Protein AF-0000000075006168 (afdb_homodimer)

Radius of gyration: 22.54 Å; Cα contacts (8 Å, |Δi|>4): 698; chains: 2; bounding box: 44×69×50 Å

Solvent-accessible surface area (backbone atoms only — not comparable to full-atom values): 20662 Å² total; per-residue (Å²): 136,78,79,79,68,77,68,73,61,73,58,84,60,81,45,56,38,31,47,52,47,42,51,48,45,67,76,34,36,84,84,53,61,37,61,75,29,34,33,33,28,52,58,34,64,69,21,64,48,49,40,34,42,17,54,55,25,10,41,28,38,32,18,24,45,72,92,46,41,66,61,23,45,50,45,36,49,72,75,33,66,96,63,34,82,33,82,66,42,74,46,74,47,51,66,60,50,65,45,63,77,79,52,33,62,92,74,56,69,35,46,31,40,40,34,36,62,76,80,63,100,61,93,53,58,67,28,42,50,49,36,53,57,59,59,44,46,69,80,14,38,32,43,37,21,33,59,69,65,65,75,71,60,44,55,57,51,52,57,46,51,73,52,25,49,75,41,80,74,46,76,35,76,75,73,39,35,36,33,32,38,30,30,43,55,66,73,79,78,104,136,80,78,79,69,78,68,73,61,74,56,84,59,80,47,55,38,32,46,53,48,41,51,49,45,67,77,35,36,83,84,54,59,36,62,77,29,34,32,34,29,53,60,34,62,69,20,63,47,49,42,33,43,16,56,55,25,9,39,29,38,33,18,24,46,72,92,46,43,66,62,22,46,51,44,36,48,73,72,34,66,94,64,34,82,34,82,67,41,74,44,73,46,51,65,60,51,64,47,63,79,78,51,33,60,92,74,56,70,36,45,31,40,40,36,35,61,75,80,61,101,62,92,55,58,67,28,42,50,48,35,54,57,58,60,44,47,69,78,15,38,33,44,37,21,34,58,68,66,64,75,71,60,44,54,57,51,52,56,46,50,73,52,24,50,74,41,80,75,46,74,36,76,74,73,38,35,35,33,32,38,31,30,43,55,66,74,79,77,106

Structure (mmCIF, N/CA/C/O backbone):
data_AF-0000000075006168-model_v1
#
loop_
_entity.id
_entity.type
_entity.pdbx_description
1 polymer 'Protein-lysine methyltransferase METTL21E isoform X2'
#
loop_
_atom_site.group_PDB
_atom_site.id
_atom_site.type_symbol
_atom_site.label_atom_id
_atom_site.label_alt_id
_atom_site.label_comp_id
_atom_site.label_asym_id
_atom_site.label_entity_id
_atom_site.label_seq_id
_atom_site.pdbx_PDB_ins_code
_atom_site.Cartn_x
_atom_site.Cartn_y
_atom_site.Cartn_z
_atom_site.occupancy
_atom_site.B_iso_or_equiv
_atom_site.auth_seq_id
_atom_site.auth_comp_id
_atom_site.auth_asym_id
_atom_site.auth_atom_id
_atom_site.pdbx_PDB_model_num
ATOM 1 N N . MET A 1 1 ? -24.641 18.969 -25.766 1 21.2 1 MET A N 1
ATOM 2 C CA . MET A 1 1 ? -23.531 18.016 -25.891 1 21.2 1 MET A CA 1
ATOM 3 C C . MET A 1 1 ? -22.844 17.797 -24.562 1 21.2 1 MET A C 1
ATOM 5 O O . MET A 1 1 ? -22.172 18.688 -24.031 1 21.2 1 MET A O 1
ATOM 9 N N . ASP A 1 2 ? -23.359 17.094 -23.484 1 24.61 2 ASP A N 1
ATOM 10 C CA . ASP A 1 2 ? -23.234 17.047 -22.031 1 24.61 2 ASP A CA 1
ATOM 11 C C . ASP A 1 2 ? -21.875 16.453 -21.625 1 24.61 2 ASP A C 1
ATOM 13 O O . ASP A 1 2 ? -21.531 15.359 -22.047 1 24.61 2 ASP A O 1
ATOM 17 N N . PRO A 1 3 ? -20.734 17.219 -21.422 1 28.58 3 PRO A N 1
ATOM 18 C CA . PRO A 1 3 ? -19.391 16.703 -21.141 1 28.58 3 PRO A CA 1
ATOM 19 C C . PRO A 1 3 ? -19.391 15.625 -20.062 1 28.58 3 PRO A C 1
ATOM 21 O O . PRO A 1 3 ? -20.125 15.727 -19.078 1 28.58 3 PRO A O 1
ATOM 24 N N . GLU A 1 4 ? -19.422 14.328 -20.328 1 28.5 4 GLU A N 1
ATOM 25 C CA . GLU A 1 4 ? -19.281 13.141 -19.484 1 28.5 4 GLU A CA 1
ATOM 26 C C . GLU A 1 4 ? -18.234 13.344 -18.406 1 28.5 4 GLU A C 1
ATOM 28 O O . GLU A 1 4 ? -17.031 13.445 -18.703 1 28.5 4 GLU A O 1
ATOM 33 N N . GLY A 1 5 ? -18.375 14.266 -17.531 1 29.34 5 GLY A N 1
ATOM 34 C CA . GLY A 1 5 ? -17.547 14.539 -16.359 1 29.34 5 GLY A CA 1
ATOM 35 C C . GLY A 1 5 ? -16.984 13.281 -15.719 1 29.34 5 GLY A C 1
ATOM 36 O O . GLY A 1 5 ? -17.719 12.352 -15.406 1 29.34 5 GLY A O 1
ATOM 37 N N . GLN A 1 6 ? -15.844 12.82 -16.188 1 30.56 6 GLN A N 1
ATOM 38 C CA . GLN A 1 6 ? -15.086 11.734 -15.57 1 30.56 6 GLN A CA 1
ATOM 39 C C . GLN A 1 6 ? -15.25 11.742 -14.047 1 30.56 6 GLN A C 1
ATOM 41 O O . GLN A 1 6 ? -14.758 12.641 -13.367 1 30.56 6 GLN A O 1
ATOM 46 N N . GLU A 1 7 ? -16.422 11.547 -13.5 1 31.98 7 GLU A N 1
ATOM 47 C CA . GLU A 1 7 ? -16.531 11.273 -12.07 1 31.98 7 GLU A CA 1
ATOM 48 C C . GLU A 1 7 ? -15.352 10.461 -11.57 1 31.98 7 GLU A C 1
ATOM 50 O O . GLU A 1 7 ? -15.117 9.344 -12.039 1 31.98 7 GLU A O 1
ATOM 55 N N . GLU A 1 8 ? -14.188 11.023 -11.438 1 37.09 8 GLU A N 1
ATOM 56 C CA . GLU A 1 8 ? -13.18 10.312 -10.656 1 37.09 8 GLU A CA 1
ATOM 57 C C . GLU A 1 8 ? -13.82 9.516 -9.531 1 37.09 8 GLU A C 1
ATOM 59 O O . GLU A 1 8 ? -14.281 10.086 -8.539 1 37.09 8 GLU A O 1
ATOM 64 N N . THR A 1 9 ? -14.695 8.672 -9.828 1 33.88 9 THR A N 1
ATOM 65 C CA . THR A 1 9 ? -15.125 7.734 -8.797 1 33.88 9 THR A CA 1
ATOM 66 C C . THR A 1 9 ? -13.977 7.43 -7.836 1 33.88 9 THR A C 1
ATOM 68 O O . THR A 1 9 ? -12.836 7.242 -8.258 1 33.88 9 THR A O 1
ATOM 71 N N . ARG A 1 10 ? -13.844 8.25 -6.762 1 38.31 10 ARG A N 1
ATOM 72 C CA . ARG A 1 10 ? -12.992 7.766 -5.68 1 38.31 10 ARG A CA 1
ATOM 73 C C . ARG A 1 10 ? -12.844 6.25 -5.734 1 38.31 10 ARG A C 1
ATOM 75 O O . ARG A 1 10 ? -13.82 5.52 -5.605 1 38.31 10 ARG A O 1
ATOM 82 N N . ASP A 1 11 ? -12.242 5.734 -6.695 1 42.81 11 ASP A N 1
ATOM 83 C CA . ASP A 1 11 ? -11.914 4.312 -6.719 1 42.81 11 ASP A CA 1
ATOM 84 C C . ASP A 1 11 ? -11.82 3.748 -5.301 1 42.81 11 ASP A C 1
ATOM 86 O O . ASP A 1 11 ? -11.266 4.391 -4.406 1 42.81 11 ASP A O 1
ATOM 90 N N . GLU A 1 12 ? -12.812 3.018 -4.938 1 42.94 12 GLU A N 1
ATOM 91 C CA . GLU A 1 12 ? -13.281 2.436 -3.684 1 42.94 12 GLU A CA 1
ATOM 92 C C . GLU A 1 12 ? -12.125 2.18 -2.723 1 42.94 12 GLU A C 1
ATOM 94 O O . GLU A 1 12 ? -12.305 2.211 -1.504 1 42.94 12 GLU A O 1
ATOM 99 N N . CYS A 1 13 ? -10.922 1.796 -3.324 1 47.94 13 CYS A N 1
ATOM 100 C CA . CYS A 1 13 ? -10.016 1.47 -2.232 1 47.94 13 CYS A CA 1
ATOM 101 C C . CYS A 1 13 ? -9.086 2.639 -1.927 1 47.94 13 CYS A C 1
ATOM 103 O O . CYS A 1 13 ? -7.996 2.736 -2.498 1 47.94 13 CYS A O 1
ATOM 105 N N . ASP A 1 14 ? -9.734 4.027 -1.623 1 52.38 14 ASP A N 1
ATOM 106 C CA . ASP A 1 14 ? -9.188 5.324 -1.238 1 52.38 14 ASP A CA 1
ATOM 107 C C . ASP A 1 14 ? -7.992 5.164 -0.303 1 52.38 14 ASP A C 1
ATOM 109 O O . ASP A 1 14 ? -7.469 6.152 0.217 1 52.38 14 ASP A O 1
ATOM 113 N N . ASP A 1 15 ? -7.363 3.922 -0.405 1 78.62 15 ASP A N 1
ATOM 114 C CA . ASP A 1 15 ? -6.418 3.715 0.689 1 78.62 15 ASP A CA 1
ATOM 115 C C . ASP A 1 15 ? -5.027 3.381 0.158 1 78.62 15 ASP A C 1
ATOM 117 O O . ASP A 1 15 ? -4.125 3.047 0.93 1 78.62 15 ASP A O 1
ATOM 121 N N . LYS A 1 16 ? -4.855 3.752 -1.265 1 89.19 16 LYS A N 1
ATOM 122 C CA . LYS A 1 16 ? -3.541 3.338 -1.744 1 89.19 16 LYS A CA 1
ATOM 123 C C . LYS A 1 16 ? -2.451 4.281 -1.241 1 89.19 16 LYS A C 1
ATOM 125 O O . LYS A 1 16 ? -1.382 3.836 -0.821 1 89.19 16 LYS A O 1
ATOM 130 N N . GLN A 1 17 ? -2.852 5.621 -1.32 1 92.88 17 GLN A N 1
ATOM 131 C CA . GLN A 1 17 ? -1.878 6.602 -0.857 1 92.88 17 GLN A CA 1
ATOM 132 C C . GLN A 1 17 ? -1.559 6.406 0.622 1 92.88 17 GLN A C 1
ATOM 134 O O . GLN A 1 17 ? -0.396 6.48 1.026 1 92.88 17 GLN A O 1
ATOM 139 N N . ALA A 1 18 ? -2.623 6.117 1.361 1 94.62 18 ALA A N 1
ATOM 140 C CA . ALA A 1 18 ? -2.414 5.863 2.785 1 94.62 18 ALA A CA 1
ATOM 141 C C . ALA A 1 18 ? -1.546 4.629 3 1 94.62 18 ALA A C 1
ATOM 143 O O . ALA A 1 18 ? -0.629 4.641 3.824 1 94.62 18 ALA A O 1
ATOM 144 N N . LEU A 1 19 ? -1.804 3.623 2.262 1 93.25 19 LEU A N 1
ATOM 145 C CA . LEU A 1 19 ? -1.063 2.377 2.432 1 93.25 19 LEU A CA 1
ATOM 146 C C . LEU A 1 19 ? 0.397 2.555 2.031 1 93.25 19 LEU A C 1
ATOM 148 O O . LEU A 1 19 ? 1.296 2.041 2.699 1 93.25 19 LEU A O 1
ATOM 152 N N . VAL A 1 20 ? 0.636 3.227 0.943 1 93.88 20 VAL A N 1
ATOM 153 C CA . VAL A 1 20 ? 2.004 3.486 0.504 1 93.88 20 VAL A CA 1
ATOM 154 C C . VAL A 1 20 ? 2.742 4.297 1.566 1 93.88 20 VAL A C 1
ATOM 156 O O . VAL A 1 20 ? 3.902 4.02 1.876 1 93.88 20 VAL A O 1
ATOM 159 N N . LEU A 1 21 ? 2.051 5.281 2.133 1 96.62 21 LEU A N 1
ATOM 160 C CA . LEU A 1 21 ? 2.67 6.078 3.186 1 96.62 21 LEU A CA 1
ATOM 161 C C . LEU A 1 21 ? 2.896 5.242 4.441 1 96.62 21 LEU A C 1
ATOM 163 O O . LEU A 1 21 ? 3.918 5.391 5.113 1 96.62 21 LEU A O 1
ATOM 167 N N . CYS A 1 22 ? 1.993 4.344 4.785 1 95.88 22 CYS A N 1
ATOM 168 C CA . CYS A 1 22 ? 2.182 3.424 5.898 1 95.88 22 CYS A CA 1
ATOM 169 C C . CYS A 1 22 ? 3.42 2.561 5.688 1 95.88 22 CYS A C 1
ATOM 171 O O . CYS A 1 22 ? 4.238 2.41 6.598 1 95.88 22 CYS A O 1
ATOM 173 N N . HIS A 1 23 ? 3.488 2.029 4.504 1 93.56 23 HIS A N 1
ATOM 174 C CA . HIS A 1 23 ? 4.648 1.209 4.164 1 93.56 23 HIS A CA 1
ATOM 175 C C . HIS A 1 23 ? 5.941 2.002 4.305 1 93.56 23 HIS A C 1
ATOM 177 O O . HIS A 1 23 ? 6.926 1.501 4.852 1 93.56 23 HIS A O 1
ATOM 183 N N . PHE A 1 24 ? 5.98 3.207 3.879 1 95.31 24 PHE A N 1
ATOM 184 C CA . PHE A 1 24 ? 7.141 4.086 3.961 1 95.31 24 PHE A CA 1
ATOM 185 C C . PHE A 1 24 ? 7.543 4.32 5.414 1 95.31 24 PHE A C 1
ATOM 187 O O . PHE A 1 24 ? 8.719 4.211 5.762 1 95.31 24 PHE A O 1
ATOM 194 N N . LEU A 1 25 ? 6.523 4.629 6.266 1 96.81 25 LEU A N 1
ATOM 195 C CA . LEU A 1 25 ? 6.797 4.879 7.676 1 96.81 25 LEU A CA 1
ATOM 196 C C . LEU A 1 25 ? 7.414 3.652 8.336 1 96.81 25 LEU A C 1
ATOM 198 O O . LEU A 1 25 ? 8.375 3.77 9.094 1 96.81 25 LEU A O 1
ATOM 202 N N . GLU A 1 26 ? 6.863 2.531 8.008 1 93.56 26 GLU A N 1
ATOM 203 C CA . GLU A 1 26 ? 7.328 1.29 8.617 1 93.56 26 GLU A CA 1
ATOM 204 C C . GLU A 1 26 ? 8.742 0.939 8.156 1 93.56 26 GLU A C 1
ATOM 206 O O . GLU A 1 26 ? 9.57 0.518 8.961 1 93.56 26 GLU A O 1
ATOM 211 N N . THR A 1 27 ? 9.016 1.16 6.895 1 92.69 27 THR A N 1
ATOM 212 C CA . THR A 1 27 ? 10.297 0.75 6.328 1 92.69 27 THR A CA 1
ATOM 213 C C . THR A 1 27 ? 11.375 1.793 6.613 1 92.69 27 THR A C 1
ATOM 215 O O . THR A 1 27 ? 12.57 1.492 6.555 1 92.69 27 THR A O 1
ATOM 218 N N . ASN A 1 28 ? 10.977 3.025 6.934 1 94.88 28 ASN A N 1
ATOM 219 C CA . ASN A 1 28 ? 11.93 4.094 7.199 1 94.88 28 ASN A CA 1
ATOM 220 C C . ASN A 1 28 ? 11.797 4.625 8.625 1 94.88 28 ASN A C 1
ATOM 222 O O . ASN A 1 28 ? 11.977 5.82 8.867 1 94.88 28 ASN A O 1
ATOM 226 N N . ALA A 1 29 ? 11.469 3.762 9.57 1 93.56 29 ALA A N 1
ATOM 227 C CA . ALA A 1 29 ? 11.172 4.148 10.945 1 93.56 29 ALA A CA 1
ATOM 228 C C . ALA A 1 29 ? 12.391 4.785 11.617 1 93.56 29 ALA A C 1
ATOM 230 O O . ALA A 1 29 ? 12.242 5.637 12.492 1 93.56 29 ALA A O 1
ATOM 231 N N . LYS A 1 30 ? 13.578 4.398 11.188 1 94.38 30 LYS A N 1
ATOM 232 C CA . LYS A 1 30 ? 14.781 4.98 11.766 1 94.38 30 LYS A CA 1
ATOM 233 C C . LYS A 1 30 ? 14.977 6.422 11.305 1 94.38 30 LYS A C 1
ATOM 235 O O . LYS A 1 30 ? 15.305 7.297 12.102 1 94.38 30 LYS A O 1
ATOM 240 N N . GLN A 1 31 ? 14.734 6.617 10.062 1 96.38 31 GLN A N 1
ATOM 241 C CA . GLN A 1 31 ? 14.914 7.941 9.477 1 96.38 31 GLN A CA 1
ATOM 242 C C . GLN A 1 31 ? 13.766 8.867 9.852 1 96.38 31 GLN A C 1
ATOM 244 O O . GLN A 1 31 ? 13.969 10.062 10.094 1 96.38 31 GLN A O 1
ATOM 249 N N . TYR A 1 32 ? 12.602 8.359 9.875 1 97.19 32 TYR A N 1
ATOM 250 C CA . TYR A 1 32 ? 11.406 9.086 10.281 1 97.19 32 TYR A CA 1
ATOM 251 C C . TYR A 1 32 ? 10.805 8.477 11.547 1 97.19 32 TYR A C 1
ATOM 253 O O . TYR A 1 32 ? 9.758 7.828 11.484 1 97.19 32 TYR A O 1
ATOM 261 N N . ASN A 1 33 ? 11.453 8.797 12.586 1 97.62 33 ASN A N 1
ATOM 262 C CA . ASN A 1 33 ? 11.109 8.211 13.875 1 97.62 33 ASN A CA 1
ATOM 263 C C . ASN A 1 33 ? 9.781 8.742 14.398 1 97.62 33 ASN A C 1
ATOM 265 O O . ASN A 1 33 ? 9.625 9.945 14.609 1 97.62 33 ASN A O 1
ATOM 269 N N . MET A 1 34 ? 8.891 7.844 14.711 1 97.69 34 MET A N 1
ATOM 270 C CA . MET A 1 34 ? 7.551 8.195 15.188 1 97.69 34 MET A CA 1
ATOM 271 C C . MET A 1 34 ? 7.465 8.078 16.703 1 97.69 34 MET A C 1
ATOM 273 O O . MET A 1 34 ? 6.523 8.578 17.312 1 97.69 34 MET A O 1
ATOM 277 N N . VAL A 1 35 ? 8.406 7.402 17.359 1 98.44 35 VAL A N 1
ATOM 278 C CA . VAL A 1 35 ? 8.312 7.094 18.781 1 98.44 35 VAL A CA 1
ATOM 279 C C . VAL A 1 35 ? 8.227 8.383 19.594 1 98.44 35 VAL A C 1
ATOM 281 O O . VAL A 1 35 ? 9.117 9.242 19.5 1 98.44 35 VAL A O 1
ATOM 284 N N . ASP A 1 36 ? 7.156 8.547 20.281 1 98.62 36 ASP A N 1
ATOM 285 C CA . ASP A 1 36 ? 6.891 9.641 21.219 1 98.62 36 ASP A CA 1
ATOM 286 C C . ASP A 1 36 ? 6.797 10.977 20.484 1 98.62 36 ASP A C 1
ATOM 288 O O . ASP A 1 36 ? 7.008 12.031 21.094 1 98.62 36 ASP A O 1
ATOM 292 N N . LYS A 1 37 ? 6.602 10.93 19.188 1 98.56 37 LYS A N 1
ATOM 293 C CA . LYS A 1 37 ? 6.418 12.156 18.422 1 98.56 37 LYS A CA 1
ATOM 294 C C . LYS A 1 37 ? 4.945 12.531 18.344 1 98.56 37 LYS A C 1
ATOM 296 O O . LYS A 1 37 ? 4.074 11.664 18.281 1 98.56 37 LYS A O 1
ATOM 301 N N . ASN A 1 38 ? 4.688 13.812 18.375 1 98.62 38 ASN A N 1
ATOM 302 C CA . ASN A 1 38 ? 3.342 14.328 18.156 1 98.62 38 ASN A CA 1
ATOM 303 C C . ASN A 1 38 ? 2.982 14.344 16.672 1 98.62 38 ASN A C 1
ATOM 305 O O . ASN A 1 38 ? 3.605 15.055 15.883 1 98.62 38 ASN A O 1
ATOM 309 N N . VAL A 1 39 ? 1.945 13.555 16.312 1 98.81 39 VAL A N 1
ATOM 310 C CA . VAL A 1 39 ? 1.595 13.359 14.906 1 98.81 39 VAL A CA 1
ATOM 311 C C . VAL A 1 39 ? 0.123 13.703 14.688 1 98.81 39 VAL A C 1
ATOM 313 O O . VAL A 1 39 ? -0.734 13.328 15.492 1 98.81 39 VAL A O 1
ATOM 316 N N . ILE A 1 40 ? -0.141 14.461 13.633 1 98.88 40 ILE A N 1
ATOM 317 C CA . ILE A 1 40 ? -1.531 14.68 13.25 1 98.88 40 ILE A CA 1
ATOM 318 C C . ILE A 1 40 ? -1.753 14.203 11.812 1 98.88 40 ILE A C 1
ATOM 320 O O . ILE A 1 40 ? -0.908 14.422 10.945 1 98.88 40 ILE A O 1
ATOM 324 N N . GLU A 1 41 ? -2.807 13.469 11.586 1 98.88 41 GLU A N 1
ATOM 325 C CA . GLU A 1 41 ? -3.252 13.141 10.234 1 98.88 41 GLU A CA 1
ATOM 326 C C . GLU A 1 41 ? -4.445 14 9.828 1 98.88 41 GLU A C 1
ATOM 328 O O . GLU A 1 41 ? -5.43 14.094 10.562 1 98.88 41 GLU A O 1
ATOM 333 N N . ILE A 1 42 ? -4.34 14.672 8.727 1 98.38 42 ILE A N 1
ATOM 334 C CA . ILE A 1 42 ? -5.488 15.43 8.234 1 98.38 42 ILE A CA 1
ATOM 335 C C . ILE A 1 42 ? -6.195 14.641 7.137 1 98.38 42 ILE A C 1
ATOM 337 O O . ILE A 1 42 ? -5.551 14.109 6.23 1 98.38 42 ILE A O 1
ATOM 341 N N . GLY A 1 43 ? -7.508 14.562 7.227 1 96.94 43 GLY A N 1
ATOM 342 C CA . GLY A 1 43 ? -8.242 13.68 6.328 1 96.94 43 GLY A CA 1
ATOM 343 C C . GLY A 1 43 ? -7.938 12.211 6.551 1 96.94 43 GLY A C 1
ATOM 344 O O . GLY A 1 43 ? -7.598 11.492 5.609 1 96.94 43 GLY A O 1
ATOM 345 N N . ALA A 1 44 ? -8.188 11.719 7.734 1 97.44 44 ALA A N 1
ATOM 346 C CA . ALA A 1 44 ? -7.723 10.398 8.156 1 97.44 44 ALA A CA 1
ATOM 347 C C . ALA A 1 44 ? -8.531 9.297 7.488 1 97.44 44 ALA A C 1
ATOM 349 O O . ALA A 1 44 ? -8.055 8.164 7.355 1 97.44 44 ALA A O 1
ATOM 350 N N . GLY A 1 45 ? -9.797 9.609 7.109 1 94.19 45 GLY A N 1
ATOM 351 C CA . GLY A 1 45 ? -10.625 8.578 6.5 1 94.19 45 GLY A CA 1
ATOM 352 C C . GLY A 1 45 ? -10.875 7.402 7.418 1 94.19 45 GLY A C 1
ATOM 353 O O . GLY A 1 45 ? -11.375 7.57 8.531 1 94.19 45 GLY A O 1
ATOM 354 N N . THR A 1 46 ? -10.414 6.203 7.008 1 91.75 46 THR A N 1
ATOM 355 C CA . THR A 1 46 ? -10.602 5.004 7.816 1 91.75 46 THR A CA 1
ATOM 356 C C . THR A 1 46 ? -9.586 4.957 8.953 1 91.75 46 THR A C 1
ATOM 358 O O . THR A 1 46 ? -9.75 4.188 9.906 1 91.75 46 THR A O 1
ATOM 361 N N . GLY A 1 47 ? -8.555 5.68 8.891 1 96.44 47 GLY A N 1
ATOM 362 C CA . GLY A 1 47 ? -7.609 5.805 9.984 1 96.44 47 GLY A CA 1
ATOM 363 C C . GLY A 1 47 ? -6.422 4.871 9.859 1 96.44 47 GLY A C 1
ATOM 364 O O . GLY A 1 47 ? -5.648 4.707 10.805 1 96.44 47 GLY A O 1
ATOM 365 N N . LEU A 1 48 ? -6.215 4.273 8.711 1 94.44 48 LEU A N 1
ATOM 366 C CA . LEU A 1 48 ? -5.133 3.312 8.539 1 94.44 48 LEU A CA 1
ATOM 367 C C . LEU A 1 48 ? -3.787 3.939 8.883 1 94.44 48 LEU A C 1
ATOM 369 O O . LEU A 1 48 ? -3.002 3.361 9.633 1 94.44 48 LEU A O 1
ATOM 373 N N . LEU A 1 49 ? -3.543 5.086 8.344 1 97.12 49 LEU A N 1
ATOM 374 C CA . LEU A 1 49 ? -2.271 5.77 8.562 1 97.12 49 LEU A CA 1
ATOM 375 C C . LEU A 1 49 ? -2.094 6.133 10.031 1 97.12 49 LEU A C 1
ATOM 377 O O . LEU A 1 49 ? -1.013 5.949 10.594 1 97.12 49 LEU A O 1
ATOM 381 N N . SER A 1 50 ? -3.186 6.609 10.648 1 98.25 50 SER A N 1
ATOM 382 C CA . SER A 1 50 ? -3.174 6.926 12.07 1 98.25 50 SER A CA 1
ATOM 383 C C . SER A 1 50 ? -2.93 5.68 12.914 1 98.25 50 SER A C 1
ATOM 385 O O . SER A 1 50 ? -2.186 5.727 13.898 1 98.25 50 SER A O 1
ATOM 387 N N . ILE A 1 51 ? -3.521 4.609 12.594 1 97.44 51 ILE A N 1
ATOM 388 C CA . ILE A 1 51 ? -3.336 3.348 13.297 1 97.44 51 ILE A CA 1
ATOM 389 C C . ILE A 1 51 ? -1.87 2.93 13.234 1 97.44 51 ILE A C 1
ATOM 391 O O . ILE A 1 51 ? -1.256 2.627 14.258 1 97.44 51 ILE A O 1
ATOM 395 N N . VAL A 1 52 ? -1.274 2.963 12.062 1 97 52 VAL A N 1
ATOM 396 C CA . VAL A 1 52 ? 0.108 2.535 11.875 1 97 52 VAL A CA 1
ATOM 397 C C . VAL A 1 52 ? 1.047 3.461 12.648 1 97 52 VAL A C 1
ATOM 399 O O . VAL A 1 52 ? 1.946 2.996 13.352 1 97 52 VAL A O 1
ATOM 402 N N . ALA A 1 53 ? 0.787 4.77 12.555 1 98.5 53 ALA A N 1
ATOM 403 C CA . ALA A 1 53 ? 1.618 5.719 13.297 1 98.5 53 ALA A CA 1
ATOM 404 C C . ALA A 1 53 ? 1.537 5.461 14.797 1 98.5 53 ALA A C 1
ATOM 406 O O . ALA A 1 53 ? 2.543 5.555 15.5 1 98.5 53 ALA A O 1
ATOM 407 N N . SER A 1 54 ? 0.337 5.133 15.258 1 98.5 54 SER A N 1
ATOM 408 C CA . SER A 1 54 ? 0.147 4.82 16.672 1 98.5 54 SER A CA 1
ATOM 409 C C . SER A 1 54 ? 0.919 3.566 17.062 1 98.5 54 SER A C 1
ATOM 411 O O . SER A 1 54 ? 1.591 3.545 18.094 1 98.5 54 SER A O 1
ATOM 413 N N . LEU A 1 55 ? 0.866 2.582 16.281 1 97.56 55 LEU A N 1
ATOM 414 C CA . LEU A 1 55 ? 1.557 1.325 16.547 1 97.56 55 LEU A CA 1
ATOM 415 C C . LEU A 1 55 ? 3.068 1.523 16.531 1 97.56 55 LEU A C 1
ATOM 417 O O . LEU A 1 55 ? 3.797 0.805 17.219 1 97.56 55 LEU A O 1
ATOM 421 N N . LEU A 1 56 ? 3.533 2.518 15.836 1 97.56 56 LEU A N 1
ATOM 422 C CA . LEU A 1 56 ? 4.961 2.816 15.758 1 97.56 56 LEU A CA 1
ATOM 423 C C . LEU A 1 56 ? 5.406 3.66 16.938 1 97.56 56 LEU A C 1
ATOM 425 O O . LEU A 1 56 ? 6.59 3.979 17.078 1 97.56 56 LEU A O 1
ATOM 429 N N . GLY A 1 57 ? 4.41 4.141 17.75 1 98.25 57 GLY A N 1
ATOM 430 C CA . GLY A 1 57 ? 4.777 4.727 19.031 1 98.25 57 GLY A CA 1
ATOM 431 C C . GLY A 1 57 ? 4.48 6.211 19.109 1 98.25 57 GLY A C 1
ATOM 432 O O . GLY A 1 57 ? 4.887 6.879 20.078 1 98.25 57 GLY A O 1
ATOM 433 N N . ALA A 1 58 ? 3.713 6.75 18.203 1 98.69 58 ALA A N 1
ATOM 434 C CA . ALA A 1 58 ? 3.463 8.188 18.141 1 98.69 58 ALA A CA 1
ATOM 435 C C . ALA A 1 58 ? 2.291 8.57 19.047 1 98.69 58 ALA A C 1
ATOM 437 O O . ALA A 1 58 ? 1.438 7.738 19.359 1 98.69 58 ALA A O 1
ATOM 438 N N . TYR A 1 59 ? 2.303 9.82 19.484 1 98.5 59 TYR A N 1
ATOM 439 C CA . TYR A 1 59 ? 1.095 10.492 19.938 1 98.5 59 TYR A CA 1
ATOM 440 C C . TYR A 1 59 ? 0.265 10.992 18.766 1 98.5 59 TYR A C 1
ATOM 442 O O . TYR A 1 59 ? 0.563 12.039 18.188 1 98.5 59 TYR A O 1
ATOM 450 N N . VAL A 1 60 ? -0.835 10.273 18.453 1 98.75 60 VAL A N 1
ATOM 451 C CA . VAL A 1 60 ? -1.521 10.531 17.203 1 98.75 60 VAL A CA 1
ATOM 452 C C . VAL A 1 60 ? -2.824 11.281 17.469 1 98.75 60 VAL A C 1
ATOM 454 O O . VAL A 1 60 ? -3.58 10.922 18.375 1 98.75 60 VAL A O 1
ATOM 457 N N . THR A 1 61 ? -3.018 12.32 16.703 1 98.75 61 THR A N 1
ATOM 458 C CA . THR A 1 61 ? -4.32 12.945 16.531 1 98.75 61 THR A CA 1
ATOM 459 C C . THR A 1 61 ? -4.848 12.703 15.117 1 98.75 61 THR A C 1
ATOM 461 O O . THR A 1 61 ? -4.352 13.297 14.156 1 98.75 61 THR A O 1
ATOM 464 N N . ALA A 1 62 ? -5.832 11.859 15.016 1 98.75 62 ALA A N 1
ATOM 465 C CA . ALA A 1 62 ? -6.477 11.602 13.727 1 98.75 62 ALA A CA 1
ATOM 466 C C . ALA A 1 62 ? -7.66 12.547 13.508 1 98.75 62 ALA A C 1
ATOM 468 O O . ALA A 1 62 ? -8.523 12.672 14.375 1 98.75 62 ALA A O 1
ATOM 469 N N . THR A 1 63 ? -7.68 13.195 12.297 1 98.69 63 THR A N 1
ATOM 470 C CA . THR A 1 63 ? -8.75 14.172 12.117 1 98.69 63 THR A CA 1
ATOM 471 C C . THR A 1 63 ? -9.508 13.906 10.82 1 98.69 63 THR A C 1
ATOM 473 O O . THR A 1 63 ? -8.938 13.391 9.859 1 98.69 63 THR A O 1
ATOM 476 N N . ASP A 1 64 ? -10.727 14.211 10.859 1 98.12 64 ASP A N 1
ATOM 477 C CA . ASP A 1 64 ? -11.594 14.211 9.695 1 98.12 64 ASP A CA 1
ATOM 478 C C . ASP A 1 64 ? -12.852 15.047 9.945 1 98.12 64 ASP A C 1
ATOM 480 O O . ASP A 1 64 ? -12.961 15.727 10.969 1 98.12 64 ASP A O 1
ATOM 484 N N . LEU A 1 65 ? -13.672 15.086 8.953 1 97.5 65 LEU A N 1
ATOM 485 C CA . LEU A 1 65 ? -14.938 15.789 9.078 1 97.5 65 LEU A CA 1
ATOM 486 C C . LEU A 1 65 ? -15.812 15.156 10.156 1 97.5 65 LEU A C 1
ATOM 488 O O . LEU A 1 65 ? -15.703 13.961 10.43 1 97.5 65 LEU A O 1
ATOM 492 N N . PRO A 1 66 ? -16.703 15.938 10.75 1 96.81 66 PRO A N 1
ATOM 493 C CA . PRO A 1 66 ? -17.531 15.453 11.844 1 96.81 66 PRO A CA 1
ATOM 494 C C . PRO A 1 66 ? -18.312 14.195 11.484 1 96.81 66 PRO A C 1
ATOM 496 O O . PRO A 1 66 ? -18.453 13.281 12.305 1 96.81 66 PRO A O 1
ATOM 499 N N . GLU A 1 67 ? -18.797 14.094 10.305 1 96.75 67 GLU A N 1
ATOM 500 C CA . GLU A 1 67 ? -19.672 12.992 9.891 1 96.75 67 GLU A CA 1
ATOM 501 C C . GLU A 1 67 ? -18.891 11.68 9.781 1 96.75 67 GLU A C 1
ATOM 503 O O . GLU A 1 67 ? -19.484 10.602 9.719 1 96.75 67 GLU A O 1
ATOM 508 N N . LEU A 1 68 ? -17.562 11.789 9.781 1 95.69 68 LEU A N 1
ATOM 509 C CA . LEU A 1 68 ? -16.734 10.602 9.594 1 95.69 68 LEU A CA 1
ATOM 510 C C . LEU A 1 68 ? -16.125 10.148 10.914 1 95.69 68 LEU A C 1
ATOM 512 O O . LEU A 1 68 ? -15.531 9.07 10.992 1 95.69 68 LEU A O 1
ATOM 516 N N . LEU A 1 69 ? -16.344 10.867 12.008 1 97.75 69 LEU A N 1
ATOM 517 C CA . LEU A 1 69 ? -15.594 10.672 13.242 1 97.75 69 LEU A CA 1
ATOM 518 C C . LEU A 1 69 ? -16 9.367 13.922 1 97.75 69 LEU A C 1
ATOM 520 O O . LEU A 1 69 ? -15.172 8.695 14.539 1 97.75 69 LEU A O 1
ATOM 524 N N . GLY A 1 70 ? -17.297 9.055 13.898 1 97.31 70 GLY A N 1
ATOM 525 C CA . GLY A 1 70 ? -17.734 7.812 14.508 1 97.31 70 GLY A CA 1
ATOM 526 C C . GLY A 1 70 ? -17 6.594 13.977 1 97.31 70 GLY A C 1
ATOM 527 O O . GLY A 1 70 ? -16.453 5.805 14.758 1 97.31 70 GLY A O 1
ATOM 528 N N . ASN A 1 71 ? -16.969 6.457 12.664 1 95.5 71 ASN A N 1
ATOM 529 C CA . ASN A 1 71 ? -16.266 5.348 12.023 1 95.5 71 ASN A CA 1
ATOM 530 C C . ASN A 1 71 ? -14.766 5.41 12.281 1 95.5 71 ASN A C 1
ATOM 532 O O . ASN A 1 71 ? -14.133 4.379 12.508 1 95.5 71 ASN A O 1
ATOM 536 N N . LEU A 1 72 ? -14.25 6.586 12.234 1 96.81 72 LEU A N 1
ATOM 537 C CA . LEU A 1 72 ? -12.82 6.793 12.477 1 96.81 72 LEU A CA 1
ATOM 538 C C . LEU A 1 72 ? -12.445 6.359 13.891 1 96.81 72 LEU A C 1
ATOM 540 O O . LEU A 1 72 ? -11.484 5.602 14.078 1 96.81 72 LEU A O 1
ATOM 544 N N . GLN A 1 73 ? -13.211 6.746 14.836 1 98.06 73 GLN A N 1
ATOM 545 C CA . GLN A 1 73 ? -12.984 6.383 16.234 1 98.06 73 GLN A CA 1
ATOM 546 C C . GLN A 1 73 ? -13.062 4.871 16.422 1 98.06 73 GLN A C 1
ATOM 548 O O . GLN A 1 73 ? -12.211 4.281 17.094 1 98.06 73 GLN A O 1
ATOM 553 N N . TYR A 1 74 ? -14.047 4.344 15.898 1 96.94 74 TYR A N 1
ATOM 554 C CA . TYR A 1 74 ? -14.242 2.904 16 1 96.94 74 TYR A CA 1
ATOM 555 C C . TYR A 1 74 ? -13.047 2.143 15.453 1 96.94 74 TYR A C 1
ATOM 557 O O . TYR A 1 74 ? -12.5 1.263 16.109 1 96.94 74 TYR A O 1
ATOM 565 N N . ASN A 1 75 ? -12.641 2.51 14.289 1 94.62 75 ASN A N 1
ATOM 566 C CA . ASN A 1 75 ? -11.539 1.824 13.625 1 94.62 75 ASN A CA 1
ATOM 567 C C . ASN A 1 75 ? -10.234 1.965 14.406 1 94.62 75 ASN A C 1
ATOM 569 O O . ASN A 1 75 ? -9.508 0.987 14.594 1 94.62 75 ASN A O 1
ATOM 573 N N . ILE A 1 76 ? -9.945 3.15 14.828 1 96.75 76 ILE A N 1
ATOM 574 C CA . ILE A 1 76 ? -8.703 3.414 15.547 1 96.75 76 ILE A CA 1
ATOM 575 C C . ILE A 1 76 ? -8.703 2.65 16.875 1 96.75 76 ILE A C 1
ATOM 577 O O . ILE A 1 76 ? -7.73 1.969 17.203 1 96.75 76 ILE A O 1
ATOM 581 N N . SER A 1 77 ? -9.797 2.703 17.578 1 96.44 77 SER A N 1
ATOM 582 C CA . SER A 1 77 ? -9.891 2.018 18.859 1 96.44 77 SER A CA 1
ATOM 583 C C . SER A 1 77 ? -9.734 0.51 18.688 1 96.44 77 SER A C 1
ATOM 585 O O . SER A 1 77 ? -8.969 -0.124 19.422 1 96.44 77 SER A O 1
ATOM 587 N N . ARG A 1 78 ? -10.328 -0.023 17.797 1 94.38 78 ARG A N 1
ATOM 588 C CA . ARG A 1 78 ? -10.336 -1.463 17.562 1 94.38 78 ARG A CA 1
ATOM 589 C C . ARG A 1 78 ? -8.93 -1.966 17.234 1 94.38 78 ARG A C 1
ATOM 591 O O . ARG A 1 78 ? -8.547 -3.062 17.641 1 94.38 78 ARG A O 1
ATOM 598 N N . ASN A 1 79 ? -8.188 -1.155 16.594 1 93.5 79 ASN A N 1
ATOM 599 C CA .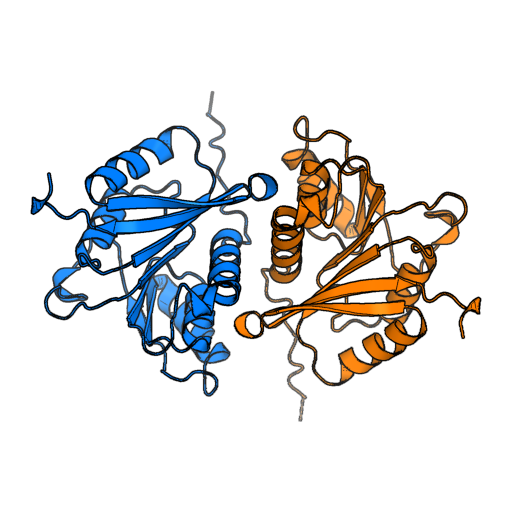 ASN A 1 79 ? -6.926 -1.656 16.047 1 93.5 79 ASN A CA 1
ATOM 600 C C . ASN A 1 79 ? -5.738 -1.218 16.906 1 93.5 79 ASN A C 1
ATOM 602 O O . ASN A 1 79 ? -4.609 -1.666 16.688 1 93.5 79 ASN A O 1
ATOM 606 N N . THR A 1 80 ? -5.969 -0.376 17.844 1 95.81 80 THR A N 1
ATOM 607 C CA . THR A 1 80 ? -4.828 0.132 18.594 1 95.81 80 THR A CA 1
ATOM 608 C C . THR A 1 80 ? -4.965 -0.198 20.078 1 95.81 80 THR A C 1
ATOM 610 O O . THR A 1 80 ? -3.986 -0.127 20.828 1 95.81 80 THR A O 1
ATOM 613 N N . LYS A 1 81 ? -6.117 -0.521 20.5 1 92.5 81 LYS A N 1
ATOM 614 C CA . LYS A 1 81 ? -6.355 -0.763 21.922 1 92.5 81 LYS A CA 1
ATOM 615 C C . LYS A 1 81 ? -5.383 -1.801 22.469 1 92.5 81 LYS A C 1
ATOM 617 O O . LYS A 1 81 ? -5.254 -2.895 21.922 1 92.5 81 LYS A O 1
ATOM 622 N N . MET A 1 82 ? -4.613 -1.457 23.453 1 90.94 82 MET A N 1
ATOM 623 C CA . MET A 1 82 ? -3.674 -2.289 24.203 1 90.94 82 MET A CA 1
ATOM 624 C C . MET A 1 82 ? -2.488 -2.691 23.344 1 90.94 82 MET A C 1
ATOM 626 O O . MET A 1 82 ? -1.773 -3.645 23.656 1 90.94 82 MET A O 1
ATOM 630 N N . LYS A 1 83 ? -2.322 -2.049 22.203 1 93 83 LYS A N 1
ATOM 631 C CA . LYS A 1 83 ? -1.244 -2.416 21.297 1 93 83 LYS A CA 1
ATOM 632 C C . LYS A 1 83 ? -0.255 -1.269 21.109 1 93 83 LYS A C 1
ATOM 634 O O . LYS A 1 83 ? 0.839 -1.46 20.578 1 93 83 LYS A O 1
ATOM 639 N N . CYS A 1 84 ? -0.665 -0.101 21.547 1 95.06 84 CYS A N 1
ATOM 640 C CA . CYS A 1 84 ? 0.155 1.068 21.25 1 95.06 84 CYS A CA 1
ATOM 641 C C . CYS A 1 84 ? 0.688 1.698 22.531 1 95.06 84 CYS A C 1
ATOM 643 O O . CYS A 1 84 ? 0.104 1.525 23.609 1 95.06 84 CYS A O 1
ATOM 645 N N . LYS A 1 85 ? 1.766 2.387 22.422 1 96.06 85 LYS A N 1
ATOM 646 C CA . LYS A 1 85 ? 2.424 3.066 23.531 1 96.06 85 LYS A CA 1
ATOM 647 C C . LYS A 1 85 ? 1.577 4.227 24.047 1 96.06 85 LYS A C 1
ATOM 649 O O . LYS A 1 85 ? 1.493 4.453 25.25 1 96.06 85 LYS A O 1
ATOM 654 N N . HIS A 1 86 ? 0.98 5.035 23.141 1 97.69 86 HIS A N 1
ATOM 655 C CA . HIS A 1 86 ? 0.123 6.172 23.453 1 97.69 86 HIS A CA 1
ATOM 656 C C . HIS A 1 86 ? -1.257 6.016 22.812 1 97.69 86 HIS A C 1
ATOM 658 O O . HIS A 1 86 ? -1.371 5.633 21.656 1 97.69 86 HIS A O 1
ATOM 664 N N . MET A 1 87 ? -2.273 6.305 23.516 1 96.5 87 MET A N 1
ATOM 665 C CA . MET A 1 87 ? -3.633 6.207 23 1 96.5 87 MET A CA 1
ATOM 666 C C . MET A 1 87 ? -3.9 7.305 21.969 1 96.5 87 MET A C 1
ATOM 668 O O . MET A 1 87 ? -3.75 8.492 22.266 1 96.5 87 MET A O 1
ATOM 672 N N . PRO A 1 88 ? -4.301 6.883 20.797 1 98.5 88 PRO A N 1
ATOM 673 C CA . PRO A 1 88 ? -4.602 7.906 19.797 1 98.5 88 PRO A CA 1
ATOM 674 C C . PRO A 1 88 ? -5.898 8.664 20.094 1 98.5 88 PRO A C 1
ATOM 676 O O . PRO A 1 88 ? -6.773 8.141 20.781 1 98.5 88 PRO A O 1
ATOM 679 N N . GLN A 1 89 ? -5.914 9.852 19.562 1 98.06 89 GLN A N 1
ATOM 680 C CA . GLN A 1 89 ? -7.105 10.688 19.703 1 98.06 89 GLN A CA 1
ATOM 681 C C . GLN A 1 89 ? -7.746 10.953 18.344 1 98.06 89 GLN A C 1
ATOM 683 O O . GLN A 1 89 ? -7.055 10.992 17.328 1 98.06 89 GLN A O 1
ATOM 688 N N . VAL A 1 90 ? -9.047 11.062 18.391 1 98.62 90 VAL A N 1
ATOM 689 C CA . VAL A 1 90 ? -9.805 11.469 17.219 1 98.62 90 VAL A CA 1
ATOM 690 C C . VAL A 1 90 ? -10.406 12.859 17.438 1 98.62 90 VAL A C 1
ATOM 692 O O . VAL A 1 90 ? -11.008 13.117 18.484 1 98.62 90 VAL A O 1
ATOM 695 N N . LYS A 1 91 ? -10.18 13.734 16.484 1 98.19 91 LYS A N 1
ATOM 696 C CA . LYS A 1 91 ? -10.703 15.094 16.609 1 98.19 91 LYS A CA 1
ATOM 697 C C . LYS A 1 91 ? -11.297 15.57 15.281 1 98.19 91 LYS A C 1
ATOM 699 O O . LYS A 1 91 ? -10.852 15.164 14.211 1 98.19 91 LYS A O 1
ATOM 704 N N . GLU A 1 92 ? -12.25 16.375 15.453 1 98.44 92 GLU A N 1
ATOM 705 C CA . GLU A 1 92 ? -12.828 17 14.266 1 98.44 92 GLU A CA 1
ATOM 706 C C . GLU A 1 92 ? -11.875 18.031 13.664 1 98.44 92 GLU A C 1
ATOM 708 O O . GLU A 1 92 ? -11.234 18.797 14.398 1 98.44 92 GLU A O 1
ATOM 713 N N . LEU A 1 93 ? -11.797 18.047 12.375 1 98.5 93 LEU A N 1
ATOM 714 C CA . LEU A 1 93 ? -11.094 19.094 11.641 1 98.5 93 LEU A CA 1
ATOM 715 C C . LEU A 1 93 ? -11.711 19.312 10.266 1 98.5 93 LEU A C 1
ATOM 717 O O . LEU A 1 93 ? -11.617 18.453 9.391 1 98.5 93 LEU A O 1
ATOM 721 N N . SER A 1 94 ? -12.406 20.375 10.172 1 97.5 94 SER A N 1
ATOM 722 C CA . SER A 1 94 ? -12.773 20.922 8.867 1 97.5 94 SER A CA 1
ATOM 723 C C . SER A 1 94 ? -11.742 21.938 8.383 1 97.5 94 SER A C 1
ATOM 725 O O . SER A 1 94 ? -11.523 22.953 9.031 1 97.5 94 SER A O 1
ATOM 727 N N . TRP A 1 95 ? -11.148 21.578 7.309 1 97.75 95 TRP A N 1
ATOM 728 C CA . TRP A 1 95 ? -10.031 22.406 6.863 1 97.75 95 TRP A CA 1
ATOM 729 C C . TRP A 1 95 ? -10.438 23.875 6.801 1 97.75 95 TRP A C 1
ATOM 731 O O . TRP A 1 95 ? -11.5 24.219 6.281 1 97.75 95 TRP A O 1
ATOM 741 N N . GLY A 1 96 ? -9.617 24.719 7.375 1 97.44 96 GLY A N 1
ATOM 742 C CA . GLY A 1 96 ? -9.805 26.156 7.312 1 97.44 96 GLY A CA 1
ATOM 743 C C . GLY A 1 96 ? -10.812 26.672 8.32 1 97.44 96 GLY A C 1
ATOM 744 O O . GLY A 1 96 ? -11.016 27.875 8.445 1 97.44 96 GLY A O 1
ATOM 745 N N . VAL A 1 97 ? -11.398 25.797 9.055 1 96.69 97 VAL A N 1
ATOM 746 C CA . VAL A 1 97 ? -12.484 26.219 9.938 1 96.69 97 VAL A CA 1
ATOM 747 C C . VAL A 1 97 ? -12 26.203 11.391 1 96.69 97 VAL A C 1
ATOM 749 O O . VAL A 1 97 ? -11.539 25.188 11.891 1 96.69 97 VAL A O 1
ATOM 752 N N . ALA A 1 98 ? -12.148 27.297 12.086 1 97 98 ALA A N 1
ATOM 753 C CA . ALA A 1 98 ? -11.922 27.469 13.516 1 97 98 ALA A CA 1
ATOM 754 C C . ALA A 1 98 ? -10.602 26.859 13.953 1 97 98 ALA A C 1
ATOM 756 O O . ALA A 1 98 ? -10.531 26.188 14.984 1 97 98 ALA A O 1
ATOM 757 N N . LEU A 1 99 ? -9.578 27 13.188 1 97.62 99 LEU A N 1
ATOM 758 C CA . LEU A 1 99 ? -8.273 26.375 13.43 1 97.62 99 LEU A CA 1
ATOM 759 C C . LEU A 1 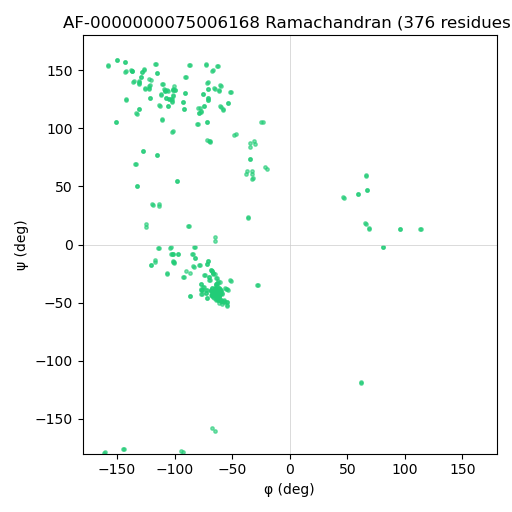99 ? -7.672 26.875 14.742 1 97.62 99 LEU A C 1
ATOM 761 O O . LEU A 1 99 ? -7.219 26.078 15.562 1 97.62 99 LEU A O 1
ATOM 765 N N . GLU A 1 100 ? -7.703 28.188 14.945 1 97 100 GLU A N 1
ATOM 766 C CA . GLU A 1 100 ? -7.102 28.75 16.156 1 97 100 GLU A CA 1
ATOM 767 C C . GLU A 1 100 ? -7.836 28.266 17.406 1 97 100 GLU A C 1
ATOM 769 O O . GLU A 1 100 ? -7.219 28.047 18.453 1 97 100 GLU A O 1
ATOM 774 N N . LYS A 1 101 ? -9.086 28.094 17.281 1 96.75 101 LYS A N 1
ATOM 775 C CA . LYS A 1 101 ? -9.891 27.641 18.422 1 96.75 101 LYS A CA 1
ATOM 776 C C . LYS A 1 101 ? -9.617 26.172 18.734 1 96.75 101 LYS A C 1
ATOM 778 O O . LYS A 1 101 ? -9.414 25.812 19.891 1 96.75 101 LYS A O 1
ATOM 783 N N . ASN A 1 102 ? -9.594 25.359 17.781 1 95.94 102 ASN A N 1
ATOM 784 C CA . ASN A 1 102 ? -9.547 23.922 17.984 1 95.94 102 ASN A CA 1
ATOM 785 C C . ASN A 1 102 ? -8.109 23.406 18 1 95.94 102 ASN A C 1
ATOM 787 O O . ASN A 1 102 ? -7.824 22.375 18.609 1 95.94 102 ASN A O 1
ATOM 791 N N . PHE A 1 103 ? -7.266 24.109 17.312 1 97.06 103 PHE A N 1
ATOM 792 C CA . PHE A 1 103 ? -5.848 23.781 17.234 1 97.06 103 PHE A CA 1
ATOM 793 C C . PHE A 1 103 ? -4.988 25.031 17.438 1 97.06 103 PHE A C 1
ATOM 795 O O . PHE A 1 103 ? -4.262 25.438 16.531 1 97.06 103 PHE A O 1
ATOM 802 N N . PRO A 1 104 ? -4.984 25.531 18.609 1 96.44 104 PRO A N 1
ATOM 803 C CA . PRO A 1 104 ? -4.258 26.781 18.828 1 96.44 104 PRO A CA 1
ATOM 804 C C . PRO A 1 104 ? -2.77 26.656 18.516 1 96.44 104 PRO A C 1
ATOM 806 O O . PRO A 1 104 ? -2.123 25.688 18.922 1 96.44 104 PRO A O 1
ATOM 809 N N . ARG A 1 105 ? -2.252 27.625 17.875 1 93.31 105 ARG A N 1
ATOM 810 C CA . ARG A 1 105 ? -0.848 27.625 17.469 1 93.31 105 ARG A CA 1
ATOM 811 C C . ARG A 1 105 ? 0.067 27.578 18.688 1 93.31 105 ARG A C 1
ATOM 813 O O . ARG A 1 105 ? 1.152 26.984 18.641 1 93.31 105 ARG A O 1
ATOM 820 N N . SER A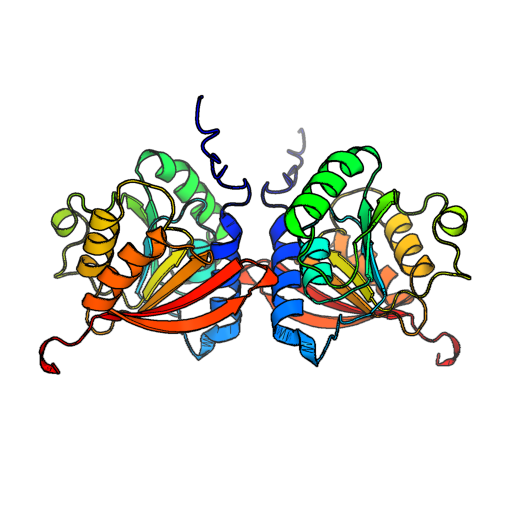 1 106 ? -0.352 28.125 19.734 1 89.94 106 SER A N 1
ATOM 821 C CA . SER A 1 106 ? 0.448 28.219 20.953 1 89.94 106 SER A CA 1
ATOM 822 C C . SER A 1 106 ? 0.686 26.828 21.547 1 89.94 106 SER A C 1
ATOM 824 O O . SER A 1 106 ? 1.703 26.594 22.203 1 89.94 106 SER A O 1
ATOM 826 N N . SER A 1 107 ? -0.179 25.953 21.25 1 86.88 107 SER A N 1
ATOM 827 C CA . SER A 1 107 ? -0.071 24.625 21.844 1 86.88 107 SER A CA 1
ATOM 828 C C . SER A 1 107 ? 0.231 23.562 20.797 1 86.88 107 SER A C 1
ATOM 830 O O . SER A 1 107 ? 0.489 22.406 21.125 1 86.88 107 SER A O 1
ATOM 832 N N . ASN A 1 108 ? 0.257 24.047 19.609 1 83.5 108 ASN A N 1
ATOM 833 C CA . ASN A 1 108 ? 0.495 23.109 18.516 1 83.5 108 ASN A CA 1
ATOM 834 C C . ASN A 1 108 ? 1.976 22.766 18.391 1 83.5 108 ASN A C 1
ATOM 836 O O . ASN A 1 108 ? 2.807 23.641 18.156 1 83.5 108 ASN A O 1
ATOM 840 N N . ASN A 1 109 ? 2.354 21.578 18.641 1 91.38 109 ASN A N 1
ATOM 841 C CA . ASN A 1 109 ? 3.734 21.109 18.562 1 91.38 109 ASN A CA 1
ATOM 842 C C . ASN A 1 109 ? 3.84 19.797 17.797 1 91.38 109 ASN A C 1
ATOM 844 O O . ASN A 1 109 ? 4.5 18.859 18.25 1 91.38 109 ASN A O 1
ATOM 848 N N . PHE A 1 110 ? 3.232 19.844 16.656 1 98.38 110 PHE A N 1
ATOM 849 C CA . PHE A 1 110 ? 3.303 18.594 15.891 1 98.38 110 PHE A CA 1
ATOM 850 C C . PHE A 1 110 ? 4.68 18.422 15.266 1 98.38 110 PHE A C 1
ATOM 852 O O . PHE A 1 110 ? 5.199 19.344 14.633 1 98.38 110 PHE A O 1
ATOM 859 N N . ASP A 1 111 ? 5.223 17.266 15.492 1 98.69 111 ASP A N 1
ATOM 860 C CA . ASP A 1 111 ? 6.465 16.891 14.828 1 98.69 111 ASP A CA 1
ATOM 861 C C . ASP A 1 111 ? 6.211 16.484 13.375 1 98.69 111 ASP A C 1
ATOM 863 O O . ASP A 1 111 ? 7.016 16.781 12.492 1 98.69 111 ASP A O 1
ATOM 867 N N . TYR A 1 112 ? 5.027 15.852 13.141 1 98.81 112 TYR A N 1
ATOM 868 C CA . TYR A 1 112 ? 4.664 15.375 11.812 1 98.81 112 TYR A CA 1
ATOM 869 C C . TYR A 1 112 ? 3.213 15.719 11.492 1 98.81 112 TYR A C 1
ATOM 871 O O . TYR A 1 112 ? 2.336 15.609 12.352 1 98.81 112 TYR A O 1
ATOM 879 N N . VAL A 1 113 ? 3.006 16.109 10.25 1 98.88 113 VAL A N 1
ATOM 880 C CA . VAL A 1 113 ? 1.684 16.141 9.633 1 98.88 113 VAL A CA 1
ATOM 881 C C . VAL A 1 113 ? 1.613 15.094 8.516 1 98.88 113 VAL A C 1
ATOM 883 O O . VAL A 1 113 ? 2.418 15.125 7.582 1 98.88 113 VAL A O 1
ATOM 886 N N . LEU A 1 114 ? 0.703 14.156 8.672 1 98.81 114 LEU A N 1
ATOM 887 C CA . LEU A 1 114 ? 0.512 13.117 7.664 1 98.81 114 LEU A CA 1
ATOM 888 C C . LEU A 1 114 ? -0.705 13.422 6.797 1 98.81 114 LEU A C 1
ATOM 890 O O . LEU A 1 114 ? -1.761 13.797 7.312 1 98.81 114 LEU A O 1
ATOM 894 N N . ALA A 1 115 ? -0.526 13.305 5.527 1 97.94 115 ALA A N 1
ATOM 895 C CA . ALA A 1 115 ? -1.599 13.562 4.57 1 97.94 115 ALA A CA 1
ATOM 896 C C . ALA A 1 115 ? -1.542 12.578 3.402 1 97.94 115 ALA A C 1
ATOM 898 O O . ALA A 1 115 ? -0.503 12.438 2.754 1 97.94 115 ALA A O 1
ATOM 899 N N . ALA A 1 116 ? -2.613 11.906 3.186 1 96.06 116 ALA A N 1
ATOM 900 C CA . ALA A 1 116 ? -2.707 10.961 2.078 1 96.06 116 ALA A CA 1
ATOM 901 C C . ALA A 1 116 ? -4 11.156 1.293 1 96.06 116 ALA A C 1
ATOM 903 O O . ALA A 1 116 ? -5.094 10.969 1.829 1 96.06 116 ALA A O 1
ATOM 904 N N . ASP A 1 117 ? -3.867 11.594 0.097 1 90.56 117 ASP A N 1
ATOM 905 C CA . ASP A 1 117 ? -4.973 11.773 -0.837 1 90.56 117 ASP A CA 1
ATOM 906 C C . ASP A 1 117 ? -5.906 12.891 -0.377 1 90.56 117 ASP A C 1
ATOM 908 O O . ASP A 1 117 ? -7.125 12.727 -0.365 1 90.56 117 ASP A O 1
ATOM 912 N N . VAL A 1 118 ? -5.289 13.945 -0.024 1 93.25 118 VAL A N 1
ATOM 913 C CA . VAL A 1 118 ? -6.098 15.062 0.446 1 93.25 118 VAL A CA 1
ATOM 914 C C . VAL A 1 118 ? -6.242 16.109 -0.665 1 93.25 118 VAL A C 1
ATOM 916 O O . VAL A 1 118 ? -7.059 17.016 -0.565 1 93.25 118 VAL A O 1
ATOM 919 N N . VAL A 1 119 ? -5.402 15.984 -1.702 1 90.19 119 VAL A N 1
ATOM 920 C CA . VAL A 1 119 ? -5.496 16.859 -2.867 1 90.19 119 VAL A CA 1
ATOM 921 C C . VAL A 1 119 ? -6.18 16.125 -4.012 1 90.19 119 VAL A C 1
ATOM 923 O O . VAL A 1 119 ? -5.57 15.273 -4.668 1 90.19 119 VAL A O 1
ATOM 926 N N . TYR A 1 120 ? -7.344 16.312 -4.145 1 83.81 120 TYR A N 1
ATOM 927 C CA . TYR A 1 120 ? -8.172 15.742 -5.207 1 83.81 120 TYR A CA 1
ATOM 928 C C . TYR A 1 120 ? -9.242 16.734 -5.648 1 83.81 120 TYR A C 1
ATOM 930 O O . TYR A 1 120 ? -9.227 17.891 -5.238 1 83.81 120 TYR A O 1
ATOM 938 N N . ALA A 1 121 ? -10.078 16.328 -6.52 1 80.44 121 ALA A N 1
ATOM 939 C CA . ALA A 1 121 ? -11.055 17.266 -7.082 1 80.44 121 ALA A CA 1
ATOM 940 C C . ALA A 1 121 ? -12.094 17.672 -6.039 1 80.44 121 ALA A C 1
ATOM 942 O O . ALA A 1 121 ? -13.094 16.969 -5.852 1 80.44 121 ALA A O 1
ATOM 943 N N . HIS A 1 122 ? -11.844 18.703 -5.273 1 84.44 122 HIS A N 1
ATOM 944 C CA . HIS A 1 122 ? -12.766 19.328 -4.332 1 84.44 122 HIS A CA 1
ATOM 945 C C . HIS A 1 122 ? -12.477 20.812 -4.191 1 84.44 122 HIS A C 1
ATOM 947 O O . HIS A 1 122 ? -11.375 21.281 -4.5 1 84.44 122 HIS A O 1
ATOM 953 N N . PRO A 1 123 ? -13.453 21.531 -3.738 1 89.5 123 PRO A N 1
ATOM 954 C CA . PRO A 1 123 ? -13.32 22.984 -3.758 1 89.5 123 PRO A CA 1
ATOM 955 C C . PRO A 1 123 ? -12.648 23.531 -2.504 1 89.5 123 PRO A C 1
ATOM 957 O O . PRO A 1 123 ? -12.672 24.75 -2.26 1 89.5 123 PRO A O 1
ATOM 960 N N . PHE A 1 124 ? -11.969 22.766 -1.68 1 92.38 124 PHE A N 1
ATOM 961 C CA . PHE A 1 124 ? -11.461 23.219 -0.392 1 92.38 124 PHE A CA 1
ATOM 962 C C . PHE A 1 124 ? -9.938 23.234 -0.39 1 92.38 124 PHE A C 1
ATOM 964 O O . PHE A 1 124 ? -9.305 23.047 0.654 1 92.38 124 PHE A O 1
ATOM 971 N N . LEU A 1 125 ? -9.297 23.531 -1.524 1 93.06 125 LEU A N 1
ATOM 972 C CA . LEU A 1 125 ? -7.848 23.453 -1.635 1 93.06 125 LEU A CA 1
ATOM 973 C C . LEU A 1 125 ? -7.18 24.625 -0.914 1 93.06 125 LEU A C 1
ATOM 975 O O . LEU A 1 125 ? -6.133 24.453 -0.287 1 93.06 125 LEU A O 1
ATOM 979 N N . GLU A 1 126 ? -7.801 25.781 -0.985 1 94.69 126 GLU A N 1
ATOM 980 C CA . GLU A 1 126 ? -7.254 26.922 -0.259 1 94.69 126 GLU A CA 1
ATOM 981 C C . GLU A 1 126 ? -7.348 26.703 1.249 1 94.69 126 GLU A C 1
ATOM 983 O O . GLU A 1 126 ? -6.418 27.047 1.986 1 94.69 126 GLU A O 1
ATOM 988 N N . GLU A 1 127 ? -8.453 26.172 1.692 1 97.5 127 GLU A N 1
ATOM 989 C CA . GLU A 1 127 ? -8.648 25.859 3.105 1 97.5 127 GLU A CA 1
ATOM 990 C C . GLU A 1 127 ? -7.684 24.781 3.572 1 97.5 127 GLU A C 1
ATOM 992 O O . GLU A 1 127 ? -7.184 24.828 4.699 1 97.5 127 GLU A O 1
ATOM 997 N N . LEU A 1 128 ? -7.457 23.844 2.715 1 97.31 128 LEU A N 1
ATOM 998 C CA . LEU A 1 128 ? -6.473 22.812 3.008 1 97.31 128 LEU A CA 1
ATOM 999 C C . LEU A 1 128 ? -5.086 23.422 3.195 1 97.31 128 LEU A C 1
ATOM 1001 O O . LEU A 1 128 ? -4.391 23.109 4.164 1 97.31 128 LEU A O 1
ATOM 1005 N N . LEU A 1 129 ? -4.73 24.344 2.305 1 97.31 129 LEU A N 1
ATOM 1006 C CA . LEU A 1 129 ? -3.436 25 2.395 1 97.31 129 LEU A CA 1
ATOM 1007 C C . LEU A 1 129 ? -3.316 25.797 3.693 1 97.31 129 LEU A C 1
ATOM 1009 O O . LEU A 1 129 ? -2.297 25.719 4.383 1 97.31 129 LEU A O 1
ATOM 1013 N N . ALA A 1 130 ? -4.352 26.5 4.043 1 97.75 130 ALA A N 1
ATOM 1014 C CA . ALA A 1 130 ? -4.375 27.266 5.285 1 97.75 130 ALA A CA 1
ATOM 1015 C C . ALA A 1 130 ? -4.215 26.344 6.496 1 97.75 130 ALA A C 1
ATOM 1017 O O . ALA A 1 130 ? -3.574 26.719 7.484 1 97.75 130 ALA A O 1
ATOM 1018 N N . THR A 1 131 ? -4.793 25.203 6.422 1 98.5 131 THR A N 1
ATOM 1019 C CA . THR A 1 131 ? -4.719 24.234 7.508 1 98.5 131 THR A CA 1
ATOM 1020 C C . THR A 1 131 ? -3.291 23.719 7.672 1 98.5 131 THR A C 1
ATOM 1022 O O . THR A 1 131 ? -2.768 23.672 8.789 1 98.5 131 THR A O 1
ATOM 1025 N N . PHE A 1 132 ? -2.633 23.375 6.555 1 98.25 132 PHE A N 1
ATOM 1026 C CA . PHE A 1 132 ? -1.228 23 6.613 1 98.25 132 PHE A CA 1
ATOM 1027 C C . PHE A 1 132 ? -0.397 24.078 7.285 1 98.25 132 PHE A C 1
ATOM 1029 O O . PHE A 1 132 ? 0.375 23.797 8.203 1 98.25 132 PHE A O 1
ATOM 1036 N N . ASP A 1 133 ? -0.623 25.234 6.82 1 97.75 133 ASP A N 1
ATOM 1037 C CA . ASP A 1 133 ? 0.152 26.375 7.328 1 97.75 133 ASP A CA 1
ATOM 1038 C C . ASP A 1 133 ? -0.061 26.547 8.828 1 97.75 133 ASP A C 1
ATOM 1040 O O . ASP A 1 133 ? 0.894 26.781 9.578 1 97.75 133 ASP A O 1
ATOM 1044 N N . HIS A 1 134 ? -1.26 26.422 9.258 1 98.06 134 HIS A N 1
ATOM 1045 C CA . HIS A 1 134 ? -1.612 26.641 10.648 1 98.06 134 HIS A CA 1
ATOM 1046 C C . HIS A 1 134 ? -1.013 25.562 11.555 1 98.06 134 HIS A C 1
ATOM 1048 O O . HIS A 1 134 ? -0.538 25.859 12.648 1 98.06 134 HIS A O 1
ATOM 1054 N N . LEU A 1 135 ? -1.02 24.328 11.07 1 98.25 135 LEU A N 1
ATOM 1055 C CA . LEU A 1 135 ? -0.643 23.188 11.914 1 98.25 135 LEU A CA 1
ATOM 1056 C C . LEU A 1 135 ? 0.873 23.031 11.969 1 98.25 135 LEU A C 1
ATOM 1058 O O . LEU A 1 135 ? 1.396 22.312 12.812 1 98.25 135 LEU A O 1
ATOM 1062 N N . CYS A 1 136 ? 1.577 23.734 11.109 1 97.56 136 CYS A N 1
ATOM 1063 C CA . CYS A 1 136 ? 3.008 23.484 10.984 1 97.56 136 CYS A CA 1
ATOM 1064 C C . CYS A 1 136 ? 3.816 24.625 11.57 1 97.56 136 CYS A C 1
ATOM 1066 O O . CYS A 1 136 ? 3.529 25.797 11.312 1 97.56 136 CYS A O 1
ATOM 1068 N N . ARG A 1 137 ? 4.781 24.203 12.383 1 96.12 137 ARG A N 1
ATOM 1069 C CA . ARG A 1 137 ? 5.914 25.062 12.703 1 96.12 137 ARG A CA 1
ATOM 1070 C C . ARG A 1 137 ? 7.078 24.812 11.75 1 96.12 137 ARG A C 1
ATOM 1072 O O . ARG A 1 137 ? 6.988 23.953 10.867 1 96.12 137 ARG A O 1
ATOM 1079 N N . GLU A 1 138 ? 8.172 25.5 11.961 1 95 138 GLU A N 1
ATOM 1080 C CA . GLU A 1 138 ? 9.32 25.391 11.062 1 95 138 GLU A CA 1
ATOM 1081 C C . GLU A 1 138 ? 9.961 24 11.164 1 95 138 GLU A C 1
ATOM 1083 O O . GLU A 1 138 ? 10.594 23.531 10.211 1 95 138 GLU A O 1
ATOM 1088 N N . THR A 1 139 ? 9.719 23.359 12.297 1 96.25 139 THR A N 1
ATOM 1089 C CA . THR A 1 139 ? 10.367 22.078 12.516 1 96.25 139 THR A CA 1
ATOM 1090 C C . THR A 1 139 ? 9.43 20.938 12.148 1 96.25 139 THR A C 1
ATOM 1092 O O . THR A 1 139 ? 9.844 19.766 12.133 1 96.25 139 THR A O 1
ATOM 1095 N N . THR A 1 140 ? 8.156 21.281 11.859 1 98.25 140 THR A N 1
ATOM 1096 C CA . THR A 1 140 ? 7.18 20.234 11.539 1 98.25 140 THR A CA 1
ATOM 1097 C C . THR A 1 140 ? 7.48 19.625 10.172 1 98.25 140 THR A C 1
ATOM 1099 O O . THR A 1 140 ? 7.789 20.344 9.219 1 98.25 140 THR A O 1
ATOM 1102 N N . ILE A 1 141 ? 7.457 18.328 10.094 1 98.69 141 ILE A N 1
ATOM 1103 C CA . ILE A 1 141 ? 7.641 17.609 8.836 1 98.69 141 ILE A CA 1
ATOM 1104 C C . ILE A 1 141 ? 6.289 17.125 8.312 1 98.69 141 ILE A C 1
ATOM 1106 O O . ILE A 1 141 ? 5.559 16.422 9.023 1 98.69 141 ILE A O 1
ATOM 1110 N N . ILE A 1 142 ? 5.984 17.516 7.121 1 98.81 142 ILE A N 1
ATOM 1111 C CA . ILE A 1 142 ? 4.816 16.984 6.426 1 98.81 142 ILE A CA 1
ATOM 1112 C C . ILE A 1 142 ? 5.223 15.789 5.574 1 98.81 142 ILE A C 1
ATOM 1114 O O . ILE A 1 142 ? 6.16 15.875 4.781 1 98.81 142 ILE A O 1
ATOM 1118 N N . LEU A 1 143 ? 4.637 14.672 5.781 1 98.81 143 LEU A N 1
ATOM 1119 C CA . LEU A 1 143 ? 4.723 13.539 4.871 1 98.81 143 LEU A CA 1
ATOM 1120 C C . LEU A 1 143 ? 3.428 13.367 4.09 1 98.81 143 LEU A C 1
ATOM 1122 O O . LEU A 1 143 ? 2.363 13.164 4.676 1 98.81 143 LEU A O 1
ATOM 1126 N N . TRP A 1 144 ? 3.553 13.477 2.795 1 97.5 144 TRP A N 1
ATOM 1127 C CA . TRP A 1 144 ? 2.393 13.641 1.927 1 97.5 144 TRP A CA 1
ATOM 1128 C C . TRP A 1 144 ? 2.443 12.672 0.755 1 97.5 144 TRP A C 1
ATOM 1130 O O . TRP A 1 144 ? 3.383 12.695 -0.043 1 97.5 144 TRP A O 1
ATOM 1140 N N . ALA A 1 145 ? 1.469 11.75 0.674 1 96.19 145 ALA A N 1
ATOM 1141 C CA . ALA A 1 145 ? 1.29 10.891 -0.49 1 96.19 145 ALA A CA 1
ATOM 1142 C C . ALA A 1 145 ? 0.154 11.391 -1.377 1 96.19 145 ALA A C 1
ATOM 1144 O O . ALA A 1 145 ? -0.951 11.656 -0.894 1 96.19 145 ALA A O 1
ATOM 1145 N N . MET A 1 146 ? 0.431 11.57 -2.689 1 91.5 146 MET A N 1
ATOM 1146 C CA . MET A 1 146 ? -0.622 12.031 -3.59 1 91.5 146 MET A CA 1
ATOM 1147 C C . MET A 1 146 ? -0.513 11.359 -4.949 1 91.5 146 MET A C 1
ATOM 1149 O O . MET A 1 146 ? 0.54 10.82 -5.301 1 91.5 146 MET A O 1
ATOM 1153 N N . LYS A 1 147 ? -1.628 11.359 -5.582 1 87.44 147 LYS A N 1
ATOM 1154 C CA . LYS A 1 147 ? -1.671 10.859 -6.953 1 87.44 147 LYS A CA 1
ATOM 1155 C C . LYS A 1 147 ? -0.877 11.758 -7.895 1 87.44 147 LYS A C 1
ATOM 1157 O O . LYS A 1 147 ? -0.771 12.969 -7.664 1 87.44 147 LYS A O 1
ATOM 1162 N N . PHE A 1 148 ? -0.333 11.109 -8.945 1 77.81 148 PHE A N 1
ATOM 1163 C CA . PHE A 1 148 ? 0.286 11.891 -10.008 1 77.81 148 PHE A CA 1
ATOM 1164 C C . PHE A 1 148 ? -0.719 12.859 -10.617 1 77.81 148 PHE A C 1
ATOM 1166 O O . PHE A 1 148 ? -1.863 12.484 -10.891 1 77.81 148 PHE A O 1
ATOM 1173 N N . ARG A 1 149 ? -0.476 14.086 -10.477 1 65.25 149 ARG A N 1
ATOM 1174 C CA . ARG A 1 149 ? -1.5 15.031 -10.914 1 65.25 149 ARG A CA 1
ATOM 1175 C C . ARG A 1 149 ? -1.154 15.633 -12.273 1 65.25 149 ARG A C 1
ATOM 1177 O O . ARG A 1 149 ? 0.021 15.805 -12.594 1 65.25 149 ARG A O 1
ATOM 1184 N N . LEU A 1 150 ? -2.312 15.586 -13.086 1 58.31 150 LEU A N 1
ATOM 1185 C CA . LEU A 1 150 ? -2.316 16.391 -14.305 1 58.31 150 LEU A CA 1
ATOM 1186 C C . LEU A 1 150 ? -2.27 17.875 -13.969 1 58.31 150 LEU A C 1
ATOM 1188 O O . LEU A 1 150 ? -2.311 18.266 -12.797 1 58.31 150 LEU A O 1
ATOM 1192 N N . GLU A 1 151 ? -2.635 18.844 -14.812 1 55.16 151 GLU A N 1
ATOM 1193 C CA . GLU A 1 151 ? -2.473 20.281 -14.898 1 55.16 151 GLU A CA 1
ATOM 1194 C C . GLU A 1 151 ? -3.059 20.984 -13.68 1 55.16 151 GLU A C 1
ATOM 1196 O O . GLU A 1 151 ? -2.404 21.828 -13.062 1 55.16 151 GLU A O 1
ATOM 1201 N N . LYS A 1 152 ? -4.293 20.75 -13.25 1 54.06 152 LYS A N 1
ATOM 1202 C CA . LYS A 1 152 ? -4.926 21.578 -12.234 1 54.06 152 LYS A CA 1
ATOM 1203 C C . LYS A 1 152 ? -4.25 21.391 -10.875 1 54.06 152 LYS A C 1
ATOM 1205 O O . LYS A 1 152 ? -4.07 22.359 -10.133 1 54.06 152 LYS A O 1
ATOM 1210 N N . GLU A 1 153 ? -3.936 20.094 -10.492 1 56.84 153 GLU A N 1
ATOM 1211 C CA . GLU A 1 153 ? -3.291 19.859 -9.203 1 56.84 153 GLU A CA 1
ATOM 1212 C C . GLU A 1 153 ? -1.896 20.469 -9.156 1 56.84 153 GLU A C 1
ATOM 1214 O O . GLU A 1 153 ? -1.315 20.641 -8.086 1 56.84 153 GLU A O 1
ATOM 1219 N N . ASN A 1 154 ? -1.781 21.109 -10.203 1 73.06 154 ASN A N 1
ATOM 1220 C CA . ASN A 1 154 ? -0.484 21.75 -10.336 1 73.06 154 ASN A CA 1
ATOM 1221 C C . ASN A 1 154 ? -0.5 23.156 -9.727 1 73.06 154 ASN A C 1
ATOM 1223 O O . ASN A 1 154 ? 0.471 23.578 -9.094 1 73.06 154 ASN A O 1
ATOM 1227 N N . LYS A 1 155 ? -1.811 23.703 -9.664 1 85.12 155 LYS A N 1
ATOM 1228 C CA . LYS A 1 155 ? -1.867 25.031 -9.07 1 85.12 155 LYS A CA 1
ATOM 1229 C C . LYS A 1 155 ? -1.73 24.953 -7.551 1 85.12 155 LYS A C 1
ATOM 1231 O O . LYS A 1 155 ? -1.087 25.812 -6.938 1 85.12 155 LYS A O 1
ATOM 1236 N N . PHE A 1 156 ? -2.33 23.969 -6.961 1 91.56 156 PHE A N 1
ATOM 1237 C CA . PHE A 1 156 ? -2.225 23.812 -5.516 1 91.56 156 PHE A CA 1
ATOM 1238 C C . PHE A 1 156 ? -0.776 23.578 -5.102 1 91.56 156 PHE A C 1
ATOM 1240 O O . PHE A 1 156 ? -0.297 24.188 -4.141 1 91.56 156 PHE A O 1
ATOM 1247 N N . VAL A 1 157 ? -0.145 22.734 -5.844 1 92.19 157 VAL A N 1
ATOM 1248 C CA . VAL A 1 157 ? 1.231 22.406 -5.5 1 92.19 157 VAL A CA 1
ATOM 1249 C C . VAL A 1 157 ? 2.117 23.641 -5.637 1 92.19 157 VAL A C 1
ATOM 1251 O O . VAL A 1 157 ? 3.027 23.844 -4.828 1 92.19 157 VAL A O 1
ATOM 1254 N N . ASP A 1 158 ? 1.771 24.406 -6.602 1 91.94 158 ASP A N 1
ATOM 1255 C CA . ASP A 1 158 ? 2.518 25.641 -6.781 1 91.94 158 ASP A CA 1
ATOM 1256 C C . ASP A 1 158 ? 2.34 26.562 -5.578 1 91.94 158 ASP A C 1
ATOM 1258 O O . ASP A 1 158 ? 3.312 27.125 -5.066 1 91.94 158 ASP A O 1
ATOM 1262 N N . ARG A 1 159 ? 1.102 26.734 -5.152 1 94.12 159 ARG A N 1
ATOM 1263 C CA . ARG A 1 159 ? 0.831 27.578 -3.99 1 94.12 159 ARG A CA 1
ATOM 1264 C C . ARG A 1 159 ? 1.442 26.969 -2.729 1 94.12 159 ARG A C 1
ATOM 1266 O O . ARG A 1 159 ? 1.944 27.703 -1.869 1 94.12 159 ARG A O 1
ATOM 1273 N N . PHE A 1 160 ? 1.38 25.703 -2.672 1 96.12 160 PHE A N 1
ATOM 1274 C CA . PHE A 1 160 ? 1.969 24.984 -1.552 1 96.12 160 PHE A CA 1
ATOM 1275 C C . PHE A 1 160 ? 3.465 25.266 -1.454 1 96.12 160 PHE A C 1
ATOM 1277 O O . PHE A 1 160 ? 3.984 25.516 -0.365 1 96.12 160 PHE A O 1
ATOM 1284 N N . LYS A 1 161 ? 4.098 25.328 -2.553 1 96.12 161 LYS A N 1
ATOM 1285 C CA . LYS A 1 161 ? 5.543 25.531 -2.621 1 96.12 161 LYS A CA 1
ATOM 1286 C C . LYS A 1 161 ? 5.926 26.953 -2.244 1 96.12 161 LYS A C 1
ATOM 1288 O O . LYS A 1 161 ? 7.094 27.234 -1.972 1 96.12 161 LYS A O 1
ATOM 1293 N N . GLU A 1 162 ? 4.969 27.812 -2.26 1 96.12 162 GLU A N 1
ATOM 1294 C CA . GLU A 1 162 ? 5.238 29.156 -1.788 1 96.12 162 GLU A CA 1
ATOM 1295 C C . GLU A 1 162 ? 5.449 29.188 -0.277 1 96.12 162 GLU A C 1
ATOM 1297 O O . GLU A 1 162 ? 6.199 30.031 0.235 1 96.12 162 GLU A O 1
ATOM 1302 N N . LEU A 1 163 ? 4.852 28.266 0.42 1 97.12 163 LEU A N 1
ATOM 1303 C CA . LEU A 1 163 ? 4.871 28.297 1.878 1 97.12 163 LEU A CA 1
ATOM 1304 C C . LEU A 1 163 ? 5.805 27.219 2.424 1 97.12 163 LEU A C 1
ATOM 1306 O O . LEU A 1 163 ? 6.328 27.344 3.531 1 97.12 163 LEU A O 1
ATOM 1310 N N . PHE A 1 164 ? 6.004 26.172 1.612 1 98.25 164 PHE A N 1
ATOM 1311 C CA . PHE A 1 164 ? 6.73 25 2.104 1 98.25 164 PHE A CA 1
ATOM 1312 C C . PHE A 1 164 ? 7.848 24.625 1.143 1 98.25 164 PHE A C 1
ATOM 1314 O O . PHE A 1 164 ? 7.703 24.766 -0.074 1 98.25 164 PHE A O 1
ATOM 1321 N N . ASP A 1 165 ? 8.984 24.156 1.705 1 98 165 ASP A N 1
ATOM 1322 C CA . ASP A 1 165 ? 9.969 23.422 0.909 1 98 165 ASP A CA 1
ATOM 1323 C C . ASP A 1 165 ? 9.516 21.984 0.652 1 98 165 ASP A C 1
ATOM 1325 O O . ASP A 1 165 ? 9.406 21.188 1.585 1 98 165 ASP A O 1
ATOM 1329 N N . LEU A 1 166 ? 9.281 21.719 -0.567 1 97.06 166 LEU A N 1
ATOM 1330 C CA . LEU A 1 166 ? 8.75 20.422 -0.957 1 97.06 166 LEU A CA 1
ATOM 1331 C C . LEU A 1 166 ? 9.828 19.562 -1.594 1 97.06 166 LEU A C 1
ATOM 1333 O O . LEU A 1 166 ? 10.477 19.984 -2.555 1 97.06 166 LEU A O 1
ATOM 1337 N N . GLU A 1 167 ? 9.992 18.391 -1.03 1 97.31 167 GLU A N 1
ATOM 1338 C CA . GLU A 1 167 ? 10.969 17.406 -1.521 1 97.31 167 GLU A CA 1
ATOM 1339 C C . GLU A 1 167 ? 10.281 16.109 -1.908 1 97.31 167 GLU A C 1
ATOM 1341 O O . GLU A 1 167 ? 9.531 15.531 -1.116 1 97.31 167 GLU A O 1
ATOM 1346 N N . GLU A 1 168 ? 10.5 15.648 -3.107 1 95.5 168 GLU A N 1
ATOM 1347 C CA . GLU A 1 168 ? 10.016 14.336 -3.504 1 95.5 168 GLU A CA 1
ATOM 1348 C C . GLU A 1 168 ? 10.852 13.219 -2.883 1 95.5 168 GLU A C 1
ATOM 1350 O O . GLU A 1 168 ? 12.062 13.148 -3.113 1 95.5 168 GLU A O 1
ATOM 1355 N N . LEU A 1 169 ? 10.242 12.391 -2.107 1 96.5 169 LEU A N 1
ATOM 1356 C CA . LEU A 1 169 ? 10.945 11.289 -1.459 1 96.5 169 LEU A CA 1
ATOM 1357 C C . LEU A 1 169 ? 11 10.062 -2.367 1 96.5 169 LEU A C 1
ATOM 1359 O O . LEU A 1 169 ? 12.031 9.391 -2.443 1 96.5 169 LEU A O 1
ATOM 1363 N N . SER A 1 170 ? 9.852 9.773 -2.992 1 92.69 170 SER A N 1
ATOM 1364 C CA . SER A 1 170 ? 9.734 8.609 -3.867 1 92.69 170 SER A CA 1
ATOM 1365 C C . SER A 1 170 ? 8.578 8.773 -4.855 1 92.69 170 SER A C 1
ATOM 1367 O O . SER A 1 170 ? 7.676 9.578 -4.629 1 92.69 170 SER A O 1
ATOM 1369 N N . SER A 1 171 ? 8.719 8.094 -5.961 1 92.44 171 SER A N 1
ATOM 1370 C CA . SER A 1 171 ? 7.66 8.047 -6.969 1 92.44 171 SER A CA 1
ATOM 1371 C C . SER A 1 171 ? 7.383 6.609 -7.406 1 92.44 171 SER A C 1
ATOM 1373 O O . SER A 1 171 ? 8.305 5.809 -7.562 1 92.44 171 SER A O 1
ATOM 1375 N N . PHE A 1 172 ? 6.141 6.324 -7.59 1 91.5 172 PHE A N 1
ATOM 1376 C CA . PHE A 1 172 ? 5.676 5.012 -8.023 1 91.5 172 PHE A CA 1
ATOM 1377 C C . PHE A 1 172 ? 4.766 5.137 -9.242 1 91.5 172 PHE A C 1
ATOM 1379 O O . PHE A 1 172 ? 3.541 5.066 -9.117 1 91.5 172 PHE A O 1
ATOM 1386 N N . PRO A 1 173 ? 5.41 5.281 -10.398 1 91.06 173 PRO A N 1
ATOM 1387 C CA . PRO A 1 173 ? 4.629 5.539 -11.609 1 91.06 173 PRO A CA 1
ATOM 1388 C C . PRO A 1 173 ? 3.572 4.469 -11.875 1 91.06 173 PRO A C 1
ATOM 1390 O O . PRO A 1 173 ? 2.457 4.789 -12.297 1 91.06 173 PRO A O 1
ATOM 1393 N N . SER A 1 174 ? 3.865 3.197 -11.609 1 89.25 174 SER A N 1
ATOM 1394 C CA . SER A 1 174 ? 2.914 2.127 -11.883 1 89.25 174 SER A CA 1
ATOM 1395 C C . SER A 1 174 ? 1.709 2.203 -10.953 1 89.25 174 SER A C 1
ATOM 1397 O O . SER A 1 174 ? 0.635 1.69 -11.273 1 89.25 174 SER A O 1
ATOM 1399 N N . LEU A 1 175 ? 1.907 2.854 -9.828 1 88.81 175 LEU A N 1
ATOM 1400 C CA . LEU A 1 175 ? 0.821 3.043 -8.867 1 88.81 175 LEU A CA 1
ATOM 1401 C C . LEU A 1 175 ? 0.24 4.449 -8.977 1 88.81 175 LEU A C 1
ATOM 1403 O O . LEU A 1 175 ? -0.765 4.762 -8.336 1 88.81 175 LEU A O 1
ATOM 1407 N N . ASP A 1 176 ? 0.82 5.316 -9.719 1 89.94 176 ASP A N 1
ATOM 1408 C CA . ASP A 1 176 ? 0.413 6.707 -9.883 1 89.94 176 ASP A CA 1
ATOM 1409 C C . ASP A 1 176 ? 0.429 7.445 -8.547 1 89.94 176 ASP A C 1
ATOM 1411 O O . ASP A 1 176 ? -0.535 8.133 -8.195 1 89.94 176 ASP A O 1
ATOM 1415 N N . ILE A 1 177 ? 1.482 7.203 -7.785 1 93.06 177 ILE A N 1
ATOM 1416 C CA . ILE A 1 177 ? 1.595 7.812 -6.465 1 93.06 177 ILE A CA 1
ATOM 1417 C C . ILE A 1 177 ? 2.973 8.453 -6.309 1 93.06 177 ILE A C 1
ATOM 1419 O O . ILE A 1 177 ? 3.98 7.883 -6.734 1 93.06 177 ILE A O 1
ATOM 1423 N N . LYS A 1 178 ? 2.99 9.609 -5.727 1 93.69 178 LYS A N 1
ATOM 1424 C CA . LYS A 1 178 ? 4.223 10.273 -5.297 1 93.69 178 LYS A CA 1
ATOM 1425 C C . LYS A 1 178 ? 4.211 10.539 -3.797 1 93.69 178 LYS A C 1
ATOM 1427 O O . LYS A 1 178 ? 3.162 10.844 -3.223 1 93.69 178 LYS A O 1
ATOM 1432 N N . LEU A 1 179 ? 5.363 10.375 -3.189 1 96.38 179 LEU A N 1
ATOM 1433 C CA . LEU A 1 179 ? 5.559 10.695 -1.781 1 96.38 179 LEU A CA 1
ATOM 1434 C C . LEU A 1 179 ? 6.422 11.945 -1.627 1 96.38 179 LEU A C 1
ATOM 1436 O O . LEU A 1 179 ? 7.48 12.055 -2.248 1 96.38 179 LEU A O 1
ATOM 1440 N N . TYR A 1 180 ? 5.957 12.875 -0.761 1 97 180 TYR A N 1
ATOM 1441 C CA . TYR A 1 180 ? 6.68 14.125 -0.549 1 97 180 TYR A CA 1
ATOM 1442 C C . TYR A 1 180 ? 6.965 14.344 0.931 1 97 180 TYR A C 1
ATOM 1444 O O . TYR A 1 180 ? 6.227 13.867 1.792 1 97 180 TYR A O 1
ATOM 1452 N N . LYS A 1 181 ? 7.984 14.984 1.172 1 98.44 181 LYS A N 1
ATOM 1453 C CA . LYS A 1 181 ? 8.305 15.625 2.443 1 98.44 181 LYS A CA 1
ATOM 1454 C C . LYS A 1 181 ? 8.242 17.141 2.322 1 98.44 181 LYS A C 1
ATOM 1456 O O . LYS A 1 181 ? 8.711 17.719 1.331 1 98.44 181 LYS A O 1
ATOM 1461 N N . ALA A 1 182 ? 7.691 17.797 3.305 1 98.44 182 ALA A N 1
ATOM 1462 C CA . ALA A 1 182 ? 7.66 19.25 3.25 1 98.44 182 ALA A CA 1
ATOM 1463 C C . ALA A 1 182 ? 7.875 19.859 4.633 1 98.44 182 ALA A C 1
ATOM 1465 O O . ALA A 1 182 ? 7.52 19.25 5.645 1 98.44 182 ALA A O 1
ATOM 1466 N N . MET A 1 183 ? 8.469 20.984 4.633 1 98.31 183 MET A N 1
ATOM 1467 C CA . MET A 1 183 ? 8.641 21.812 5.832 1 98.31 183 MET A CA 1
ATOM 1468 C C . MET A 1 183 ? 8.367 23.281 5.523 1 98.31 183 MET A C 1
ATOM 1470 O O . MET A 1 183 ? 8.617 23.734 4.41 1 98.31 183 MET A O 1
ATOM 1474 N N . LYS A 1 184 ? 7.898 23.953 6.516 1 97.19 184 LYS A N 1
ATOM 1475 C CA . LYS A 1 184 ? 7.613 25.375 6.344 1 97.19 184 LYS A CA 1
ATOM 1476 C C . LYS A 1 184 ? 8.875 26.156 5.996 1 97.19 184 LYS A C 1
ATOM 1478 O O . LYS A 1 184 ? 9.938 25.922 6.582 1 97.19 184 LYS A O 1
ATOM 1483 N N . LYS A 1 185 ? 8.742 26.984 4.969 1 95.5 185 LYS A N 1
ATOM 1484 C CA . LYS A 1 185 ? 9.867 27.844 4.59 1 95.5 185 LYS A CA 1
ATOM 1485 C C . LYS A 1 185 ? 10.18 28.859 5.691 1 95.5 185 LYS A C 1
ATOM 1487 O O . LYS A 1 185 ? 9.273 29.375 6.336 1 95.5 185 LYS A O 1
ATOM 1492 N N . ASN A 1 186 ? 11.586 28.969 6 1 84.88 186 ASN A N 1
ATOM 1493 C CA . ASN A 1 186 ? 12.008 30.031 6.902 1 84.88 186 ASN A CA 1
ATOM 1494 C C . ASN A 1 186 ? 11.914 31.391 6.238 1 84.88 186 ASN A C 1
ATOM 1496 O O . ASN A 1 186 ? 12.383 31.578 5.117 1 84.88 186 ASN A O 1
ATOM 1500 N N . ARG A 1 187 ? 10.977 32.281 6.504 1 65.19 187 ARG A N 1
ATOM 1501 C CA . ARG A 1 187 ? 10.898 33.625 5.941 1 65.19 187 ARG A CA 1
ATOM 1502 C C . ARG A 1 187 ? 12.227 34.375 6.117 1 65.19 187 ARG A C 1
ATOM 1504 O O . ARG A 1 187 ? 12.5 35.312 5.402 1 65.19 187 ARG A O 1
ATOM 1511 N N . ARG A 1 188 ? 13.016 34.156 7.102 1 57.03 188 ARG A N 1
ATOM 1512 C CA . ARG A 1 188 ? 14.211 35 7.184 1 57.03 188 ARG A CA 1
ATOM 1513 C C . ARG A 1 188 ? 15.203 34.656 6.074 1 57.03 188 ARG A C 1
ATOM 1515 O O . ARG A 1 188 ? 16.109 35.438 5.773 1 57.03 188 ARG A O 1
ATOM 1522 N N . SER A 1 189 ? 15.211 33.438 5.664 1 44.69 189 SER A N 1
ATOM 1523 C CA . SER A 1 189 ? 16.312 33.188 4.738 1 44.69 189 SER A CA 1
ATOM 1524 C C . SER A 1 189 ? 15.945 33.625 3.318 1 44.69 189 SER A C 1
ATOM 1526 O O . SER A 1 189 ? 16.75 33.438 2.395 1 44.69 189 SER A O 1
ATOM 1528 N N . ALA A 1 190 ? 14.805 34.094 2.998 1 40.44 190 ALA A N 1
ATOM 1529 C CA . ALA A 1 190 ? 14.789 34.75 1.69 1 40.44 190 ALA A CA 1
ATOM 1530 C C . ALA A 1 190 ? 15.383 36.125 1.769 1 40.44 190 ALA A C 1
ATOM 1532 O O . ALA A 1 190 ? 15.195 36.844 2.764 1 40.44 190 ALA A O 1
ATOM 1533 N N . MET B 1 1 ? -25.906 -21.547 22.703 1 21.44 1 MET B N 1
ATOM 1534 C CA . MET B 1 1 ? -24.891 -20.516 22.906 1 21.44 1 MET B CA 1
ATOM 1535 C C . MET B 1 1 ? -24.156 -20.219 21.594 1 21.44 1 MET B C 1
ATOM 1537 O O . MET B 1 1 ? -23.438 -21.078 21.078 1 21.44 1 MET B O 1
ATOM 1541 N N . ASP B 1 2 ? -24.656 -19.516 20.531 1 24.47 2 ASP B N 1
ATOM 1542 C CA . ASP B 1 2 ? -24.453 -19.406 19.094 1 24.47 2 ASP B CA 1
ATOM 1543 C C . ASP B 1 2 ? -23.109 -18.734 18.781 1 24.47 2 ASP B C 1
ATOM 1545 O O . ASP B 1 2 ? -22.844 -17.625 19.25 1 24.47 2 ASP B O 1
ATOM 1549 N N . PRO B 1 3 ? -21.922 -19.422 18.641 1 27.78 3 PRO B N 1
ATOM 1550 C CA . PRO B 1 3 ? -20.594 -18.844 18.484 1 27.78 3 PRO B CA 1
ATOM 1551 C C . PRO B 1 3 ? -20.547 -17.75 17.422 1 27.78 3 PRO B C 1
ATOM 1553 O O . PRO B 1 3 ? -21.172 -17.875 16.375 1 27.78 3 PRO B O 1
ATOM 1556 N N . GLU B 1 4 ? -20.688 -16.469 17.703 1 28.39 4 GLU B N 1
ATOM 1557 C CA . GLU B 1 4 ? -20.516 -15.258 16.891 1 28.39 4 GLU B CA 1
ATOM 1558 C C . GLU B 1 4 ? -19.359 -15.391 15.922 1 28.39 4 GLU B C 1
ATOM 1560 O O . GLU B 1 4 ? -18.203 -15.461 16.344 1 28.39 4 GLU B O 1
ATOM 1565 N N . GLY B 1 5 ? -19.359 -16.25 15 1 28.62 5 GLY B N 1
ATOM 1566 C CA . GLY B 1 5 ? -18.438 -16.5 13.914 1 28.62 5 GLY B CA 1
ATOM 1567 C C . GLY B 1 5 ? -17.812 -15.227 13.359 1 28.62 5 GLY B C 1
ATOM 1568 O O . GLY B 1 5 ? -18.531 -14.305 12.961 1 28.62 5 GLY B O 1
ATOM 1569 N N . GLN B 1 6 ? -16.75 -14.742 13.977 1 30.28 6 GLN B N 1
ATOM 1570 C CA . GLN B 1 6 ? -15.938 -13.641 13.461 1 30.28 6 GLN B CA 1
ATOM 1571 C C . GLN B 1 6 ? -15.898 -13.656 11.938 1 30.28 6 GLN B C 1
ATOM 1573 O O . GLN B 1 6 ? -15.258 -14.516 11.336 1 30.28 6 GLN B O 1
ATOM 1578 N N . GLU B 1 7 ? -17 -13.539 11.234 1 32.12 7 GLU B N 1
ATOM 1579 C CA . GLU B 1 7 ? -16.938 -13.258 9.797 1 32.12 7 GLU B CA 1
ATOM 1580 C C . GLU B 1 7 ? -15.758 -12.344 9.469 1 32.12 7 GLU B C 1
ATOM 1582 O O . GLU B 1 7 ? -15.672 -11.227 9.977 1 32.12 7 GLU B O 1
ATOM 1587 N N . GLU B 1 8 ? -14.547 -12.828 9.492 1 36.72 8 GLU B N 1
ATOM 1588 C CA . GLU B 1 8 ? -13.5 -12.039 8.852 1 36.72 8 GLU B CA 1
ATOM 1589 C C . GLU B 1 8 ? -14.047 -11.25 7.668 1 36.72 8 GLU B C 1
ATOM 1591 O O . GLU B 1 8 ? -14.367 -11.828 6.625 1 36.72 8 GLU B O 1
ATOM 1596 N N . THR B 1 9 ? -15 -10.461 7.871 1 33.66 9 THR B N 1
ATOM 1597 C CA . THR B 1 9 ? -15.359 -9.523 6.812 1 33.66 9 THR B CA 1
ATOM 1598 C C . THR B 1 9 ? -14.133 -9.148 5.984 1 33.66 9 THR B C 1
ATOM 1600 O O . THR B 1 9 ? -13.055 -8.906 6.535 1 33.66 9 THR B O 1
ATOM 1603 N N . ARG B 1 10 ? -13.812 -9.977 4.938 1 38.28 10 ARG B N 1
ATOM 1604 C CA . ARG B 1 10 ? -12.883 -9.438 3.961 1 38.28 10 ARG B CA 1
ATOM 1605 C C . ARG B 1 10 ? -12.828 -7.914 4.043 1 38.28 10 ARG B C 1
ATOM 1607 O O . ARG B 1 10 ? -13.828 -7.238 3.807 1 38.28 10 ARG B O 1
ATOM 1614 N N . ASP B 1 11 ? -12.383 -7.379 5.062 1 42.94 11 ASP B N 1
ATOM 1615 C CA . ASP B 1 11 ? -12.141 -5.941 5.129 1 42.94 11 ASP B CA 1
ATOM 1616 C C . ASP B 1 11 ? -11.938 -5.352 3.734 1 42.94 11 ASP B C 1
ATOM 1618 O O . ASP B 1 11 ? -11.258 -5.949 2.898 1 42.94 11 ASP B O 1
ATOM 1622 N N . GLU B 1 12 ? -12.922 -4.672 3.275 1 42.97 12 GLU B N 1
ATOM 1623 C CA . GLU B 1 12 ? -13.289 -4.098 1.984 1 42.97 12 GLU B CA 1
ATOM 1624 C C . GLU B 1 12 ? -12.055 -3.76 1.154 1 42.97 12 GLU B C 1
ATOM 1626 O O . GLU B 1 12 ? -12.102 -3.785 -0.078 1 42.97 12 GLU B O 1
ATOM 1631 N N . CYS B 1 13 ? -10.961 -3.318 1.892 1 47.88 13 CYS B N 1
ATOM 1632 C CA . CYS B 1 13 ? -9.977 -2.906 0.899 1 47.88 13 CYS B CA 1
ATOM 1633 C C . CYS B 1 13 ? -8.945 -4.004 0.667 1 47.88 13 CYS B C 1
ATOM 1635 O O . CYS B 1 13 ? -7.91 -4.039 1.335 1 47.88 13 CYS B O 1
ATOM 1637 N N . ASP B 1 14 ? -9.445 -5.422 0.284 1 52.88 14 ASP B N 1
ATOM 1638 C CA . ASP B 1 14 ? -8.758 -6.656 -0.077 1 52.88 14 ASP B CA 1
ATOM 1639 C C . ASP B 1 14 ? -7.508 -6.367 -0.904 1 52.88 14 ASP B C 1
ATOM 1641 O O . ASP B 1 14 ? -6.855 -7.293 -1.393 1 52.88 14 ASP B O 1
ATOM 1645 N N . ASP B 1 15 ? -6.996 -5.078 -0.711 1 79 15 ASP B N 1
ATOM 1646 C CA . ASP B 1 15 ? -5.984 -4.73 -1.704 1 79 15 ASP B CA 1
ATOM 1647 C C . ASP B 1 15 ? -4.68 -4.301 -1.032 1 79 15 ASP B C 1
ATOM 1649 O O . ASP B 1 15 ? -3.727 -3.91 -1.709 1 79 15 ASP B O 1
ATOM 1653 N N . LYS B 1 16 ? -4.633 -4.684 0.397 1 89.25 16 LYS B N 1
ATOM 1654 C CA . LYS B 1 16 ? -3.408 -4.184 1.015 1 89.25 16 LYS B CA 1
ATOM 1655 C C . LYS B 1 16 ? -2.207 -5.043 0.634 1 89.25 16 LYS B C 1
ATOM 1657 O O . LYS B 1 16 ? -1.135 -4.52 0.325 1 89.25 16 LYS B O 1
ATOM 1662 N N . GLN B 1 17 ? -2.512 -6.406 0.675 1 92.88 17 GLN B N 1
ATOM 1663 C CA . GLN B 1 17 ? -1.426 -7.316 0.32 1 92.88 17 GLN B CA 1
ATOM 1664 C C . GLN B 1 17 ? -0.97 -7.09 -1.119 1 92.88 17 GLN B C 1
ATOM 1666 O O . GLN B 1 17 ? 0.231 -7.07 -1.399 1 92.88 17 GLN B O 1
ATOM 1671 N N . ALA B 1 18 ? -1.97 -6.883 -1.97 1 94.62 18 ALA B N 1
ATOM 1672 C CA . ALA B 1 18 ? -1.634 -6.605 -3.365 1 94.62 18 ALA B CA 1
ATOM 1673 C C . ALA B 1 18 ? -0.842 -5.309 -3.492 1 94.62 18 ALA B C 1
ATOM 1675 O O . ALA B 1 18 ? 0.152 -5.25 -4.219 1 94.62 18 ALA B O 1
ATOM 1676 N N . LEU B 1 19 ? -1.248 -4.328 -2.783 1 93.31 19 LEU B N 1
ATOM 1677 C CA . LEU B 1 19 ? -0.588 -3.029 -2.877 1 93.31 19 LEU B CA 1
ATOM 1678 C C . LEU B 1 19 ? 0.833 -3.102 -2.328 1 93.31 19 LEU B C 1
ATOM 1680 O O . LEU B 1 19 ? 1.755 -2.518 -2.904 1 93.31 19 LEU B O 1
ATOM 1684 N N . VAL B 1 20 ? 1.003 -3.754 -1.224 1 93.94 20 VAL B N 1
ATOM 1685 C CA . VAL B 1 20 ? 2.334 -3.912 -0.646 1 93.94 20 VAL B CA 1
ATOM 1686 C C . VAL B 1 20 ? 3.234 -4.664 -1.622 1 93.94 20 VAL B C 1
ATOM 1688 O O . VAL B 1 20 ? 4.398 -4.301 -1.812 1 93.94 20 VAL B O 1
ATOM 1691 N N . LEU B 1 21 ? 2.682 -5.691 -2.25 1 96.62 21 LEU B N 1
ATOM 1692 C CA . LEU B 1 21 ? 3.461 -6.441 -3.229 1 96.62 21 LEU B CA 1
ATOM 1693 C C . LEU B 1 21 ? 3.754 -5.586 -4.457 1 96.62 21 LEU B C 1
ATOM 1695 O O . LEU B 1 21 ? 4.848 -5.656 -5.023 1 96.62 21 LEU B O 1
ATOM 1699 N N . CYS B 1 22 ? 2.832 -4.75 -4.902 1 95.81 22 CYS B N 1
ATOM 1700 C CA . CYS B 1 22 ? 3.064 -3.811 -5.996 1 95.81 22 CYS B CA 1
ATOM 1701 C C . CYS B 1 22 ? 4.211 -2.861 -5.66 1 95.81 22 CYS B C 1
ATOM 1703 O O . CYS B 1 22 ? 5.102 -2.648 -6.484 1 95.81 22 CYS B O 1
ATOM 1705 N N . HIS B 1 23 ? 4.117 -2.334 -4.473 1 93.56 23 HIS B N 1
ATOM 1706 C CA . HIS B 1 23 ? 5.172 -1.434 -4.02 1 93.56 23 HIS B CA 1
ATOM 1707 C C . HIS B 1 23 ? 6.527 -2.131 -4.02 1 93.56 23 HIS B C 1
ATOM 1709 O O . HIS B 1 23 ? 7.527 -1.555 -4.461 1 93.56 23 HIS B O 1
ATOM 1715 N N . PHE B 1 24 ? 6.613 -3.326 -3.598 1 95.25 24 PHE B N 1
ATOM 1716 C CA . PHE B 1 24 ? 7.836 -4.117 -3.553 1 95.25 24 PHE B CA 1
ATOM 1717 C C . PHE B 1 24 ? 8.398 -4.32 -4.953 1 95.25 24 PHE B C 1
ATOM 1719 O O . PHE B 1 24 ? 9.594 -4.121 -5.18 1 95.25 24 PHE B O 1
ATOM 1726 N N . LEU B 1 25 ? 7.492 -4.711 -5.898 1 96.75 25 LEU B N 1
ATOM 1727 C CA . LEU B 1 25 ? 7.926 -4.938 -7.273 1 96.75 25 LEU B CA 1
ATOM 1728 C C . LEU B 1 25 ? 8.516 -3.664 -7.875 1 96.75 25 LEU B C 1
ATOM 1730 O O . LEU B 1 25 ? 9.562 -3.709 -8.531 1 96.75 25 LEU B O 1
ATOM 1734 N N . GLU B 1 26 ? 7.863 -2.59 -7.605 1 93.56 26 GLU B N 1
ATOM 1735 C CA . GLU B 1 26 ? 8.289 -1.316 -8.172 1 93.56 26 GLU B CA 1
ATOM 1736 C C . GLU B 1 26 ? 9.617 -0.865 -7.57 1 93.56 26 GLU B C 1
ATOM 1738 O O . GLU B 1 26 ? 10.5 -0.38 -8.289 1 93.56 26 GLU B O 1
ATOM 1743 N N . THR B 1 27 ? 9.789 -1.066 -6.289 1 92.62 27 THR B N 1
ATOM 1744 C CA . THR B 1 27 ? 10.969 -0.565 -5.598 1 92.62 27 THR B CA 1
ATOM 1745 C C . THR B 1 27 ? 12.141 -1.53 -5.758 1 92.62 27 THR B C 1
ATOM 1747 O O . THR B 1 27 ? 13.297 -1.148 -5.57 1 92.62 27 THR B O 1
ATOM 1750 N N . ASN B 1 28 ? 11.867 -2.777 -6.121 1 94.88 28 ASN B N 1
ATOM 1751 C CA . ASN B 1 28 ? 12.922 -3.775 -6.281 1 94.88 28 ASN B CA 1
ATOM 1752 C C . ASN B 1 28 ? 12.969 -4.309 -7.711 1 94.88 28 ASN B C 1
ATOM 1754 O O . ASN B 1 28 ? 13.258 -5.488 -7.93 1 94.88 28 ASN B O 1
ATOM 1758 N N . ALA B 1 29 ? 12.695 -3.471 -8.688 1 93.5 29 ALA B N 1
ATOM 1759 C CA . ALA B 1 29 ? 12.562 -3.871 -10.086 1 93.5 29 ALA B CA 1
ATOM 1760 C C . ALA B 1 29 ? 13.883 -4.418 -10.625 1 93.5 29 ALA B C 1
ATOM 1762 O O . ALA B 1 29 ? 13.891 -5.273 -11.508 1 93.5 29 ALA B O 1
ATOM 1763 N N . LYS B 1 30 ? 14.984 -3.945 -10.07 1 94.38 30 LYS B N 1
ATOM 1764 C CA . LYS B 1 30 ? 16.281 -4.438 -10.516 1 94.38 30 LYS B CA 1
ATOM 1765 C C . LYS B 1 30 ? 16.531 -5.859 -10.023 1 94.38 30 LYS B C 1
ATOM 1767 O O . LYS B 1 30 ? 17 -6.711 -10.781 1 94.38 30 LYS B O 1
ATOM 1772 N N . GLN B 1 31 ? 16.172 -6.086 -8.82 1 96.44 31 GLN B N 1
ATOM 1773 C CA . GLN B 1 31 ? 16.391 -7.398 -8.219 1 96.44 31 GLN B CA 1
ATOM 1774 C C . GLN B 1 31 ? 15.352 -8.406 -8.711 1 96.44 31 GLN B C 1
ATOM 1776 O O . GLN B 1 31 ? 15.672 -9.578 -8.93 1 96.44 31 GLN B O 1
ATOM 1781 N N . TYR B 1 32 ? 14.172 -7.965 -8.852 1 97.19 32 TYR B N 1
ATOM 1782 C CA . TYR B 1 32 ? 13.078 -8.773 -9.383 1 97.19 32 TYR B CA 1
ATOM 1783 C C . TYR B 1 32 ? 12.57 -8.211 -10.703 1 97.19 32 TYR B C 1
ATOM 1785 O O . TYR B 1 32 ? 11.484 -7.629 -10.758 1 97.19 32 TYR B O 1
ATOM 1793 N N . ASN B 1 33 ? 13.344 -8.484 -11.672 1 97.62 33 ASN B N 1
ATOM 1794 C CA . ASN B 1 33 ? 13.094 -7.914 -12.992 1 97.62 33 ASN B CA 1
ATOM 1795 C C . ASN B 1 33 ? 11.867 -8.539 -13.648 1 97.62 33 ASN B C 1
ATOM 1797 O O . ASN B 1 33 ? 11.828 -9.75 -13.875 1 97.62 33 ASN B O 1
ATOM 1801 N N . MET B 1 34 ? 10.953 -7.715 -14.055 1 97.69 34 MET B N 1
ATOM 1802 C CA . MET B 1 34 ? 9.703 -8.164 -14.664 1 97.69 34 MET B CA 1
ATOM 1803 C C . MET B 1 34 ? 9.766 -8.047 -16.188 1 97.69 34 MET B C 1
ATOM 1805 O O . MET B 1 34 ? 8.93 -8.609 -16.891 1 97.69 34 MET B O 1
ATOM 1809 N N . VAL B 1 35 ? 10.727 -7.309 -16.734 1 98.44 35 VAL B N 1
ATOM 1810 C CA . VAL B 1 35 ? 10.758 -6.996 -18.172 1 98.44 35 VAL B CA 1
ATOM 1811 C C . VAL B 1 35 ? 10.859 -8.289 -18.969 1 98.44 35 VAL B C 1
ATOM 1813 O O . VAL B 1 35 ? 11.789 -9.078 -18.781 1 98.44 35 VAL B O 1
ATOM 1816 N N . ASP B 1 36 ? 9.875 -8.516 -19.781 1 98.62 36 ASP B N 1
ATOM 1817 C CA . ASP B 1 36 ? 9.789 -9.617 -20.734 1 98.62 36 ASP B CA 1
ATOM 1818 C C . ASP B 1 36 ? 9.719 -10.961 -20 1 98.62 3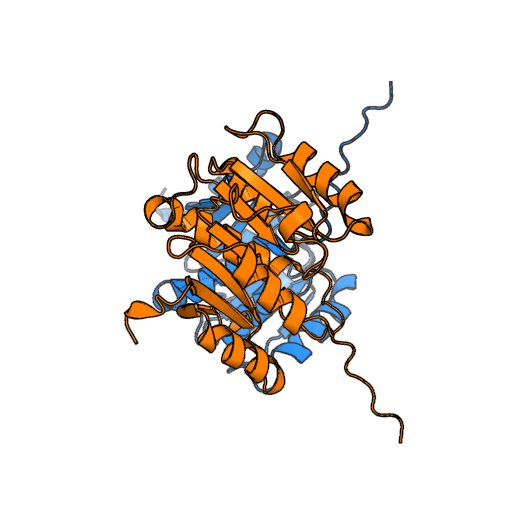6 ASP B C 1
ATOM 1820 O O . ASP B 1 36 ? 10.07 -12 -20.578 1 98.62 36 ASP B O 1
ATOM 1824 N N . LYS B 1 37 ? 9.375 -10.938 -18.75 1 98.56 37 LYS B N 1
ATOM 1825 C CA . LYS B 1 37 ? 9.203 -12.172 -17.984 1 98.56 37 LYS B CA 1
ATOM 1826 C C . LYS B 1 37 ? 7.762 -12.664 -18.062 1 98.56 37 LYS B C 1
ATOM 1828 O O . LYS B 1 37 ? 6.828 -11.859 -18.094 1 98.56 37 LYS B O 1
ATOM 1833 N N . ASN B 1 38 ? 7.609 -13.953 -18.094 1 98.62 38 ASN B N 1
ATOM 1834 C CA . ASN B 1 38 ? 6.289 -14.57 -18.016 1 98.62 38 ASN B CA 1
ATOM 1835 C C . ASN B 1 38 ? 5.781 -14.617 -16.578 1 98.62 38 ASN B C 1
ATOM 1837 O O . ASN B 1 38 ? 6.371 -15.281 -15.727 1 98.62 38 ASN B O 1
ATOM 1841 N N . VAL B 1 39 ? 4.652 -13.906 -16.328 1 98.81 39 VAL B N 1
ATOM 1842 C CA . VAL B 1 39 ? 4.145 -13.75 -14.977 1 98.81 39 VAL B CA 1
ATOM 1843 C C . VAL B 1 39 ? 2.688 -14.195 -14.906 1 98.81 39 VAL B C 1
ATOM 1845 O O . VAL B 1 39 ? 1.893 -13.883 -15.797 1 98.81 39 VAL B O 1
ATOM 1848 N N . ILE B 1 40 ? 2.375 -14.969 -13.883 1 98.88 40 ILE B N 1
ATOM 1849 C CA . ILE B 1 40 ? 0.971 -15.289 -13.648 1 98.88 40 ILE B CA 1
ATOM 1850 C C . ILE B 1 40 ? 0.566 -14.836 -12.242 1 98.88 40 ILE B C 1
ATOM 1852 O O . ILE B 1 40 ? 1.331 -15 -11.289 1 98.88 40 ILE B O 1
ATOM 1856 N N . GLU B 1 41 ? -0.562 -14.195 -12.125 1 98.88 41 GLU B N 1
ATOM 1857 C CA . GLU B 1 41 ? -1.169 -13.906 -10.836 1 98.88 41 GLU B CA 1
ATOM 1858 C C . GLU B 1 41 ? -2.332 -14.852 -10.547 1 98.88 41 GLU B C 1
ATOM 1860 O O . GLU B 1 41 ? -3.223 -15.023 -11.375 1 98.88 41 GLU B O 1
ATOM 1865 N N . ILE B 1 42 ? -2.285 -15.508 -9.438 1 98.38 42 ILE B N 1
ATOM 1866 C CA . ILE B 1 42 ? -3.414 -16.344 -9.062 1 98.38 42 ILE B CA 1
ATOM 1867 C C . ILE B 1 42 ? -4.289 -15.625 -8.047 1 98.38 42 ILE B C 1
ATOM 1869 O O . ILE B 1 42 ? -3.783 -15.055 -7.074 1 98.38 42 ILE B O 1
ATOM 1873 N N . GLY B 1 43 ? -5.582 -15.633 -8.273 1 96.94 43 GLY B N 1
ATOM 1874 C CA . GLY B 1 43 ? -6.469 -14.812 -7.457 1 96.94 43 GLY B CA 1
ATOM 1875 C C . GLY B 1 43 ? -6.25 -13.32 -7.648 1 96.94 43 GLY B C 1
ATOM 1876 O O . GLY B 1 43 ? -6.066 -12.586 -6.676 1 96.94 43 GLY B O 1
ATOM 1877 N N . ALA B 1 44 ? -6.422 -12.852 -8.859 1 97.38 44 ALA B N 1
ATOM 1878 C CA . ALA B 1 44 ? -6.008 -11.5 -9.227 1 97.38 44 ALA B CA 1
ATOM 1879 C C . ALA B 1 44 ? -6.961 -10.461 -8.648 1 97.38 44 ALA B C 1
ATOM 1881 O O . ALA B 1 44 ? -6.59 -9.297 -8.477 1 97.38 44 ALA B O 1
ATOM 1882 N N . GLY B 1 45 ? -8.242 -10.883 -8.414 1 94.19 45 GLY B N 1
ATOM 1883 C CA . GLY B 1 45 ? -9.195 -9.914 -7.898 1 94.19 45 GLY B CA 1
ATOM 1884 C C . GLY B 1 45 ? -9.438 -8.75 -8.844 1 94.19 45 GLY B C 1
ATOM 1885 O O . GLY B 1 45 ? -9.812 -8.953 -10 1 94.19 45 GLY B O 1
ATOM 1886 N N . THR B 1 46 ? -9.117 -7.512 -8.383 1 91.75 46 THR B N 1
ATOM 1887 C CA . THR B 1 46 ? -9.305 -6.332 -9.211 1 91.75 46 THR B CA 1
ATOM 1888 C C . THR B 1 46 ? -8.18 -6.207 -10.242 1 91.75 46 THR B C 1
ATOM 1890 O O . THR B 1 46 ? -8.297 -5.449 -11.203 1 91.75 46 THR B O 1
ATOM 1893 N N . GLY B 1 47 ? -7.109 -6.859 -10.062 1 96.38 47 GLY B N 1
ATOM 1894 C CA . GLY B 1 47 ? -6.043 -6.918 -11.055 1 96.38 47 GLY B CA 1
ATOM 1895 C C . GLY B 1 47 ? -4.945 -5.898 -10.805 1 96.38 47 GLY B C 1
ATOM 1896 O O . GLY B 1 47 ? -4.098 -5.672 -11.672 1 96.38 47 GLY B O 1
ATOM 1897 N N . LEU B 1 48 ? -4.906 -5.289 -9.648 1 94.44 48 LEU B N 1
ATOM 1898 C CA . LEU B 1 48 ? -3.924 -4.25 -9.367 1 94.44 48 LEU B CA 1
ATOM 1899 C C . LEU B 1 48 ? -2.506 -4.777 -9.562 1 94.44 48 LEU B C 1
ATOM 1901 O O . LEU B 1 48 ? -1.691 -4.141 -10.234 1 94.44 48 LEU B O 1
ATOM 1905 N N . LEU B 1 49 ? -2.24 -5.91 -9.008 1 97.06 49 LEU B N 1
ATOM 1906 C CA . LEU B 1 49 ? -0.907 -6.492 -9.086 1 97.06 49 LEU B CA 1
ATOM 1907 C C . LEU B 1 49 ? -0.55 -6.844 -10.523 1 97.06 49 LEU B C 1
ATOM 1909 O O . LEU B 1 49 ? 0.566 -6.574 -10.977 1 97.06 49 LEU B O 1
ATOM 1913 N N . SER B 1 50 ? -1.525 -7.383 -11.258 1 98.25 50 SER B N 1
ATOM 1914 C CA . SER B 1 50 ? -1.343 -7.695 -12.672 1 98.25 50 SER B CA 1
ATOM 1915 C C . SER B 1 50 ? -1.104 -6.43 -13.492 1 98.25 50 SER B C 1
ATOM 1917 O O . SER B 1 50 ? -0.261 -6.418 -14.391 1 98.25 50 SER B O 1
ATOM 1919 N N . ILE B 1 51 ? -1.812 -5.414 -13.234 1 97.38 51 ILE B N 1
ATOM 1920 C CA . ILE B 1 51 ? -1.651 -4.137 -13.922 1 97.38 51 ILE B CA 1
ATOM 1921 C C . ILE B 1 51 ? -0.235 -3.609 -13.703 1 97.38 51 ILE B C 1
ATOM 1923 O O . ILE B 1 51 ? 0.456 -3.258 -14.664 1 97.38 51 ILE B O 1
ATOM 1927 N N . VAL B 1 52 ? 0.239 -3.6 -12.484 1 97 52 VAL B N 1
ATOM 1928 C CA . VAL B 1 52 ? 1.559 -3.072 -12.156 1 97 52 VAL B CA 1
ATOM 1929 C C . VAL B 1 52 ? 2.639 -3.924 -12.82 1 97 52 VAL B C 1
ATOM 1931 O O . VAL B 1 52 ? 3.572 -3.393 -13.43 1 97 52 VAL B O 1
ATOM 1934 N N . ALA B 1 53 ? 2.467 -5.254 -12.75 1 98.5 53 ALA B N 1
ATOM 1935 C CA . ALA B 1 53 ? 3.438 -6.133 -13.398 1 98.5 53 ALA B CA 1
ATOM 1936 C C . ALA B 1 53 ? 3.494 -5.875 -14.898 1 98.5 53 ALA B C 1
ATOM 1938 O O . ALA B 1 53 ? 4.574 -5.898 -15.5 1 98.5 53 ALA B O 1
ATOM 1939 N N . SER B 1 54 ? 2.33 -5.625 -15.484 1 98.5 54 SER B N 1
ATOM 1940 C CA . SER B 1 54 ? 2.264 -5.32 -16.906 1 98.5 54 SER B CA 1
ATOM 1941 C C . SER B 1 54 ? 2.98 -4.016 -17.234 1 98.5 54 SER B C 1
ATOM 1943 O O . SER B 1 54 ? 3.752 -3.939 -18.188 1 98.5 54 SER B O 1
ATOM 1945 N N . LEU B 1 55 ? 2.777 -3.045 -16.438 1 97.5 55 LEU B N 1
ATOM 1946 C CA . LEU B 1 55 ? 3.398 -1.738 -16.641 1 97.5 55 LEU B CA 1
ATOM 1947 C C . LEU B 1 55 ? 4.914 -1.826 -16.469 1 97.5 55 LEU B C 1
ATOM 1949 O O . LEU B 1 55 ? 5.652 -1.054 -17.078 1 97.5 55 LEU B O 1
ATOM 1953 N N . LEU B 1 56 ? 5.367 -2.791 -15.734 1 97.56 56 LEU B N 1
ATOM 1954 C CA . LEU B 1 56 ? 6.793 -2.984 -15.508 1 97.56 56 LEU B CA 1
ATOM 1955 C C . LEU B 1 56 ? 7.422 -3.789 -16.641 1 97.56 56 LEU B C 1
ATOM 1957 O O . LEU B 1 56 ? 8.633 -4.023 -16.641 1 97.56 56 LEU B O 1
ATOM 1961 N N . GLY B 1 57 ? 6.551 -4.328 -17.562 1 98.25 57 GLY B N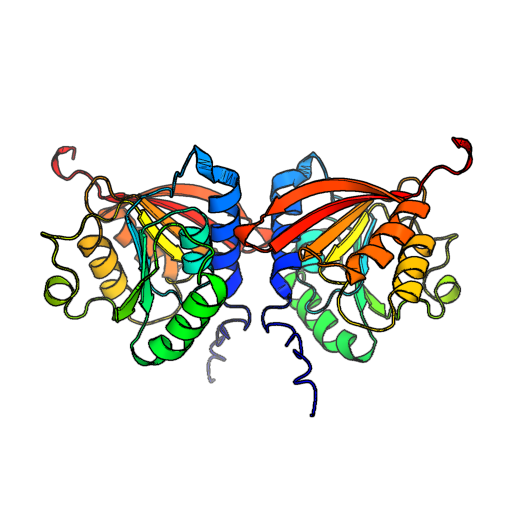 1
ATOM 1962 C CA . GLY B 1 57 ? 7.09 -4.879 -18.781 1 98.25 57 GLY B CA 1
ATOM 1963 C C . GLY B 1 57 ? 6.918 -6.383 -18.891 1 98.25 57 GLY B C 1
ATOM 1964 O O . GLY B 1 57 ? 7.465 -7.016 -19.797 1 98.25 57 GLY B O 1
ATOM 1965 N N . ALA B 1 58 ? 6.098 -6.984 -18.062 1 98.69 58 ALA B N 1
ATOM 1966 C CA . ALA B 1 58 ? 5.949 -8.438 -18.031 1 98.69 58 ALA B CA 1
ATOM 1967 C C . ALA B 1 58 ? 4.906 -8.906 -19.031 1 98.69 58 ALA B C 1
ATOM 1969 O O . ALA B 1 58 ? 4.031 -8.133 -19.438 1 98.69 58 ALA B O 1
ATOM 1970 N N . TYR B 1 59 ? 5.059 -10.141 -19.453 1 98.5 59 TYR B N 1
ATOM 1971 C CA . TYR B 1 59 ? 3.959 -10.898 -20.047 1 98.5 59 TYR B CA 1
ATOM 1972 C C . TYR B 1 59 ? 3.051 -11.469 -18.953 1 98.5 59 TYR B C 1
ATOM 1974 O O . TYR B 1 59 ? 3.361 -12.492 -18.359 1 98.5 59 TYR B O 1
ATOM 1982 N N . VAL B 1 60 ? 1.875 -10.82 -18.781 1 98.75 60 VAL B N 1
ATOM 1983 C CA . VAL B 1 60 ? 1.082 -11.141 -17.594 1 98.75 60 VAL B CA 1
ATOM 1984 C C . VAL B 1 60 ? -0.128 -11.984 -18 1 98.75 60 VAL B C 1
ATOM 1986 O O . VAL B 1 60 ? -0.806 -11.68 -18.984 1 98.75 60 VAL B O 1
ATOM 1989 N N . THR B 1 61 ? -0.314 -13.023 -17.25 1 98.75 61 THR B N 1
ATOM 1990 C CA . THR B 1 61 ? -1.579 -13.75 -17.203 1 98.75 61 THR B CA 1
ATOM 1991 C C . THR B 1 61 ? -2.268 -13.555 -15.859 1 98.75 61 THR B C 1
ATOM 1993 O O . THR B 1 61 ? -1.834 -14.109 -14.844 1 98.75 61 THR B O 1
ATOM 1996 N N . ALA B 1 62 ? -3.32 -12.789 -15.859 1 98.75 62 ALA B N 1
ATOM 1997 C CA . ALA B 1 62 ? -4.113 -12.586 -14.648 1 98.75 62 ALA B CA 1
ATOM 1998 C C . ALA B 1 62 ? -5.238 -13.609 -14.555 1 98.75 62 ALA B C 1
ATOM 2000 O O . ALA B 1 62 ? -5.996 -13.805 -15.508 1 98.75 62 ALA B O 1
ATOM 2001 N N . THR B 1 63 ? -5.336 -14.258 -13.352 1 98.69 63 THR B N 1
ATOM 2002 C CA . THR B 1 63 ? -6.344 -15.312 -13.281 1 98.69 63 THR B CA 1
ATOM 2003 C C . THR B 1 63 ? -7.25 -15.109 -12.07 1 98.69 63 THR B C 1
ATOM 2005 O O . THR B 1 63 ? -6.824 -14.555 -11.055 1 98.69 63 THR B O 1
ATOM 2008 N N . ASP B 1 64 ? -8.438 -15.5 -12.227 1 98.19 64 ASP B N 1
ATOM 2009 C CA . ASP B 1 64 ? -9.422 -15.57 -11.148 1 98.19 64 ASP B CA 1
ATOM 2010 C C . ASP B 1 64 ? -10.578 -16.5 -11.523 1 98.19 64 ASP B C 1
ATOM 2012 O O . ASP B 1 64 ? -10.523 -17.188 -12.547 1 98.19 64 ASP B O 1
ATOM 2016 N N . LEU B 1 65 ? -11.492 -16.578 -10.617 1 97.5 65 LEU B N 1
ATOM 2017 C CA . LEU B 1 65 ? -12.688 -17.375 -10.867 1 97.5 65 LEU B CA 1
ATOM 2018 C C . LEU B 1 65 ? -13.484 -16.812 -12.039 1 97.5 65 LEU B C 1
ATOM 2020 O O . LEU B 1 65 ? -13.438 -15.609 -12.305 1 97.5 65 LEU B O 1
ATOM 2024 N N . PRO B 1 66 ? -14.242 -17.656 -12.727 1 96.88 66 PRO B N 1
ATOM 2025 C CA . PRO B 1 66 ? -15 -17.234 -13.906 1 96.88 66 PRO B CA 1
ATOM 2026 C C . PRO B 1 66 ? -15.898 -16.047 -13.633 1 96.88 66 PRO B C 1
ATOM 2028 O O . PRO B 1 66 ? -16.016 -15.141 -14.477 1 96.88 66 PRO B O 1
ATOM 2031 N N . GLU B 1 67 ? -16.516 -15.984 -12.508 1 96.75 67 GLU B N 1
ATOM 2032 C CA . GLU B 1 67 ? -17.5 -14.953 -12.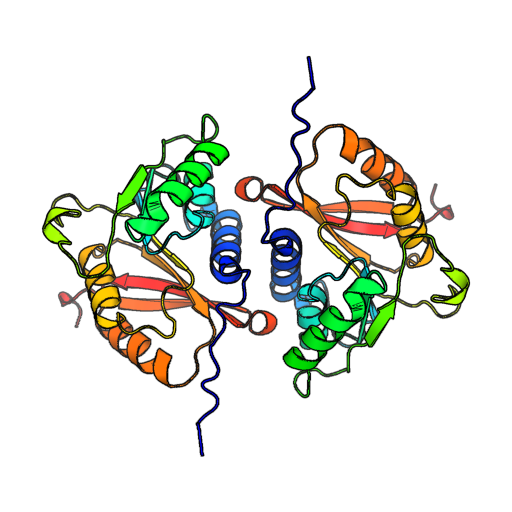195 1 96.75 67 GLU B CA 1
ATOM 2033 C C . GLU B 1 67 ? -16.828 -13.594 -12.008 1 96.75 67 GLU B C 1
ATOM 2035 O O . GLU B 1 67 ? -17.5 -12.562 -12.008 1 96.75 67 GLU B O 1
ATOM 2040 N N . LEU B 1 68 ? -15.5 -13.609 -11.859 1 95.75 68 LEU B N 1
ATOM 2041 C CA . LEU B 1 68 ? -14.781 -12.367 -11.586 1 95.75 68 LEU B CA 1
ATOM 2042 C C . LEU B 1 68 ? -14.07 -11.859 -12.836 1 95.75 68 LEU B C 1
ATOM 2044 O O . LEU B 1 68 ? -13.555 -10.742 -12.852 1 95.75 68 LEU B O 1
ATOM 2048 N N . LEU B 1 69 ? -14.133 -12.586 -13.961 1 97.75 69 LEU B N 1
ATOM 2049 C CA . LEU B 1 69 ? -13.281 -12.328 -15.117 1 97.75 69 LEU B CA 1
ATOM 2050 C C . LEU B 1 69 ? -13.711 -11.055 -15.836 1 97.75 69 LEU B C 1
ATOM 2052 O O . LEU B 1 69 ? -12.867 -10.32 -16.359 1 97.75 69 LEU B O 1
ATOM 2056 N N . GLY B 1 70 ? -15.016 -10.844 -15.938 1 97.25 70 GLY B N 1
ATOM 2057 C CA . GLY B 1 70 ? -15.477 -9.625 -16.594 1 97.25 70 GLY B CA 1
ATOM 2058 C C . GLY B 1 70 ? -14.891 -8.367 -16 1 97.25 70 GLY B C 1
ATOM 2059 O O . GLY B 1 70 ? -14.328 -7.535 -16.719 1 97.25 70 GLY B O 1
ATOM 2060 N N . ASN B 1 71 ? -15.023 -8.227 -14.68 1 95.5 71 ASN B N 1
ATOM 2061 C CA . ASN B 1 71 ? -14.477 -7.07 -13.977 1 95.5 71 ASN B CA 1
ATOM 2062 C C . ASN B 1 71 ? -12.953 -7.023 -14.078 1 95.5 71 ASN B C 1
ATOM 2064 O O . ASN B 1 71 ? -12.375 -5.949 -14.242 1 95.5 71 ASN B O 1
ATOM 2068 N N . LEU B 1 72 ? -12.352 -8.164 -13.984 1 96.81 72 LEU B N 1
ATOM 2069 C CA . LEU B 1 72 ? -10.898 -8.258 -14.07 1 96.81 72 LEU B CA 1
ATOM 2070 C C . LEU B 1 72 ? -10.406 -7.797 -15.438 1 96.81 72 LEU B C 1
ATOM 2072 O O . LEU B 1 72 ? -9.492 -6.973 -15.531 1 96.81 72 LEU B O 1
ATOM 2076 N N . GLN B 1 73 ? -11.039 -8.234 -16.453 1 98.06 73 GLN B N 1
ATOM 2077 C CA . GLN B 1 73 ? -10.695 -7.852 -17.828 1 98.06 73 GLN B CA 1
ATOM 2078 C C . GLN B 1 73 ? -10.875 -6.348 -18.031 1 98.06 73 GLN B C 1
ATOM 2080 O O . GLN B 1 73 ? -10 -5.695 -18.609 1 98.06 73 GLN B O 1
ATOM 2085 N N . TYR B 1 74 ? -11.938 -5.895 -17.609 1 97 74 TYR B N 1
ATOM 2086 C CA . TYR B 1 74 ? -12.234 -4.473 -17.75 1 97 74 TYR B CA 1
ATOM 2087 C C . TYR B 1 74 ? -11.156 -3.627 -17.078 1 97 74 TYR B C 1
ATOM 2089 O O . TYR B 1 74 ? -10.609 -2.707 -17.688 1 97 74 TYR B O 1
ATOM 2097 N N . ASN B 1 75 ? -10.844 -3.965 -15.875 1 94.62 75 ASN B N 1
ATOM 2098 C CA . ASN B 1 75 ? -9.875 -3.201 -15.102 1 94.62 75 ASN B CA 1
ATOM 2099 C C . ASN B 1 75 ? -8.484 -3.246 -15.742 1 94.62 75 ASN B C 1
ATOM 2101 O O . ASN B 1 75 ? -7.82 -2.219 -15.859 1 94.62 75 ASN B O 1
ATOM 2105 N N . ILE B 1 76 ? -8.062 -4.414 -16.125 1 96.69 76 ILE B N 1
ATOM 2106 C CA . ILE B 1 76 ? -6.738 -4.586 -16.719 1 96.69 76 ILE B CA 1
ATOM 2107 C C . ILE B 1 76 ? -6.656 -3.818 -18.031 1 96.69 76 ILE B C 1
ATOM 2109 O O . ILE B 1 76 ? -5.707 -3.066 -18.266 1 96.69 76 ILE B O 1
ATOM 2113 N N . SER B 1 77 ? -7.668 -3.939 -18.844 1 96.5 77 SER B N 1
ATOM 2114 C CA . SER B 1 77 ? -7.676 -3.256 -20.125 1 96.5 77 SER B CA 1
ATOM 2115 C C . SER B 1 77 ? -7.648 -1.741 -19.953 1 96.5 77 SER B C 1
ATOM 2117 O O . SER B 1 77 ? -6.859 -1.05 -20.609 1 96.5 77 SER B O 1
ATOM 2119 N N . ARG B 1 78 ? -8.375 -1.258 -19.125 1 94.31 78 ARG B N 1
ATOM 2120 C CA . ARG B 1 78 ? -8.508 0.177 -18.891 1 94.31 78 ARG B CA 1
ATOM 2121 C C . ARG B 1 78 ? -7.184 0.778 -18.422 1 94.31 78 ARG B C 1
ATOM 2123 O O . ARG B 1 78 ? -6.84 1.901 -18.797 1 94.31 78 ARG B O 1
ATOM 2130 N N . ASN B 1 79 ? -6.457 0.02 -17.703 1 93.44 79 ASN B N 1
ATOM 2131 C CA . ASN B 1 79 ? -5.297 0.609 -17.031 1 93.44 79 ASN B CA 1
ATOM 2132 C C . ASN B 1 79 ? -3.998 0.259 -17.766 1 93.44 79 ASN B C 1
ATOM 2134 O O . ASN B 1 79 ? -2.936 0.782 -17.422 1 93.44 79 ASN B O 1
ATOM 2138 N N . THR B 1 80 ? -4.066 -0.592 -18.719 1 95.75 80 THR B N 1
ATOM 2139 C CA . THR B 1 80 ? -2.818 -1.018 -19.344 1 95.75 80 THR B CA 1
ATOM 2140 C C . THR B 1 80 ? -2.824 -0.691 -20.844 1 95.75 80 THR B C 1
ATOM 2142 O O . THR B 1 80 ? -1.772 -0.688 -21.484 1 95.75 80 THR B O 1
ATOM 2145 N N . LYS B 1 81 ? -3.959 -0.457 -21.375 1 92.38 81 LYS B N 1
ATOM 2146 C CA . LYS B 1 81 ? -4.066 -0.228 -22.812 1 92.38 81 LYS B CA 1
ATOM 2147 C C . LYS B 1 81 ? -3.119 0.882 -23.266 1 92.38 81 LYS B C 1
ATOM 2149 O O . LYS B 1 81 ? -3.123 1.977 -22.703 1 92.38 81 LYS B O 1
ATOM 2154 N N . MET B 1 82 ? -2.23 0.6 -24.172 1 90.88 82 MET B N 1
ATOM 2155 C CA . MET B 1 82 ? -1.286 1.502 -24.828 1 90.88 82 MET B CA 1
ATOM 2156 C C . MET B 1 82 ? -0.227 1.988 -23.844 1 90.88 82 MET B C 1
ATOM 2158 O O . MET B 1 82 ? 0.442 2.992 -24.094 1 90.88 82 MET B O 1
ATOM 2162 N N . LYS B 1 83 ? -0.113 1.356 -22.703 1 93.06 83 LYS B N 1
ATOM 2163 C CA . LYS B 1 83 ? 0.837 1.799 -21.672 1 93.06 83 LYS B CA 1
ATOM 2164 C C . LYS B 1 83 ? 1.887 0.727 -21.406 1 93.06 83 LYS B C 1
ATOM 2166 O O . LYS B 1 83 ? 2.906 0.999 -20.766 1 93.06 83 LYS B O 1
ATOM 2171 N N . CYS B 1 84 ? 1.607 -0.464 -21.875 1 95.06 84 CYS B N 1
ATOM 2172 C CA . CYS B 1 84 ? 2.477 -1.57 -21.484 1 95.06 84 CYS B CA 1
ATOM 2173 C C . CYS B 1 84 ? 3.186 -2.152 -22.703 1 95.06 84 CYS B C 1
ATOM 2175 O O . CYS B 1 84 ? 2.703 -2.021 -23.828 1 95.06 84 CYS B O 1
ATOM 2177 N N . LYS B 1 85 ? 4.297 -2.756 -22.469 1 96.12 85 LYS B N 1
ATOM 2178 C CA . LYS B 1 85 ? 5.113 -3.383 -23.516 1 96.12 85 LYS B CA 1
ATOM 2179 C C . LYS B 1 85 ? 4.406 -4.598 -24.109 1 96.12 85 LYS B C 1
ATOM 2181 O O . LYS B 1 85 ? 4.469 -4.828 -25.312 1 96.12 85 LYS B O 1
ATOM 2186 N N . HIS B 1 86 ? 3.783 -5.457 -23.25 1 97.69 86 HIS B N 1
ATOM 2187 C CA . HIS B 1 86 ? 3.045 -6.648 -23.656 1 97.69 86 HIS B CA 1
ATOM 2188 C C . HIS B 1 86 ? 1.6 -6.59 -23.172 1 97.69 86 HIS B C 1
ATOM 2190 O O . HIS B 1 86 ? 1.342 -6.215 -22.016 1 97.69 86 HIS B O 1
ATOM 2196 N N . MET B 1 87 ? 0.686 -6.949 -23.969 1 96.44 87 MET B N 1
ATOM 2197 C CA . MET B 1 87 ? -0.723 -6.949 -23.578 1 96.44 87 MET B CA 1
ATOM 2198 C C . MET B 1 87 ? -1.016 -8.062 -22.578 1 96.44 87 MET B C 1
ATOM 2200 O O . MET B 1 87 ? -0.755 -9.234 -22.875 1 96.44 87 MET B O 1
ATOM 2204 N N . PRO B 1 88 ? -1.567 -7.676 -21.453 1 98.5 88 PRO B N 1
ATOM 2205 C CA . PRO B 1 88 ? -1.897 -8.727 -20.5 1 98.5 88 PRO B CA 1
ATOM 2206 C C . PRO B 1 88 ? -3.096 -9.57 -20.922 1 98.5 88 PRO B C 1
ATOM 2208 O O . PRO B 1 88 ? -3.934 -9.109 -21.703 1 98.5 88 PRO B O 1
ATOM 2211 N N . GLN B 1 89 ? -3.076 -10.758 -20.406 1 98.06 89 GLN B N 1
ATOM 2212 C CA . GLN B 1 89 ? -4.18 -11.672 -20.656 1 98.06 89 GLN B CA 1
ATOM 2213 C C . GLN B 1 89 ? -4.938 -12 -19.375 1 98.06 89 GLN B C 1
ATOM 2215 O O . GLN B 1 89 ? -4.352 -11.992 -18.297 1 98.06 89 GLN B O 1
ATOM 2220 N N . VAL B 1 90 ? -6.215 -12.211 -19.562 1 98.62 90 VAL B N 1
ATOM 2221 C CA . VAL B 1 90 ? -7.059 -12.68 -18.469 1 98.62 90 VAL B CA 1
ATOM 2222 C C . VAL B 1 90 ? -7.531 -14.102 -18.75 1 98.62 90 VAL B C 1
ATOM 2224 O O . VAL B 1 90 ? -7.988 -14.406 -19.844 1 98.62 90 VAL B O 1
ATOM 2227 N N . LYS B 1 91 ? -7.344 -14.961 -17.766 1 98.19 91 LYS B N 1
ATOM 2228 C CA . LYS B 1 91 ? -7.746 -16.359 -17.938 1 98.19 91 LYS B CA 1
ATOM 2229 C C . LYS B 1 91 ? -8.438 -16.875 -16.672 1 98.19 91 LYS B C 1
ATOM 2231 O O . LYS B 1 91 ? -8.133 -16.438 -15.562 1 98.19 91 LYS B O 1
ATOM 2236 N N . GLU B 1 92 ? -9.312 -17.75 -16.938 1 98.44 92 GLU B N 1
ATOM 2237 C CA . GLU B 1 92 ? -9.961 -18.422 -15.812 1 98.44 92 GLU B CA 1
ATOM 2238 C C . GLU B 1 92 ? -8.992 -19.375 -15.109 1 98.44 92 GLU B C 1
ATOM 2240 O O . GLU B 1 92 ? -8.234 -20.094 -15.766 1 98.44 92 GLU B O 1
ATOM 2245 N N . LEU B 1 93 ? -9.055 -19.406 -13.812 1 98.5 93 LEU B N 1
ATOM 2246 C CA . LEU B 1 93 ? -8.352 -20.391 -13.008 1 98.5 93 LEU B CA 1
ATOM 2247 C C . LEU B 1 93 ? -9.102 -20.656 -11.703 1 98.5 93 LEU B C 1
ATOM 2249 O O . LEU B 1 93 ? -9.156 -19.797 -10.828 1 98.5 93 LEU B O 1
ATOM 2253 N N . SER B 1 94 ? -9.719 -21.766 -11.672 1 97.5 94 SER B N 1
ATOM 2254 C CA . SER B 1 94 ? -10.18 -22.344 -10.414 1 97.5 94 SER B CA 1
ATOM 2255 C C . SER B 1 94 ? -9.133 -23.281 -9.82 1 97.5 94 SER B C 1
ATOM 2257 O O . SER B 1 94 ? -8.773 -24.281 -10.438 1 97.5 94 SER B O 1
ATOM 2259 N N . TRP B 1 95 ? -8.68 -22.906 -8.703 1 97.81 95 TRP B N 1
ATOM 2260 C CA . TRP B 1 95 ? -7.559 -23.656 -8.141 1 97.81 95 TRP B CA 1
ATOM 2261 C C . TRP B 1 95 ? -7.859 -25.141 -8.109 1 97.81 95 TRP B C 1
ATOM 2263 O O . TRP B 1 95 ? -8.945 -25.562 -7.699 1 97.81 95 TRP B O 1
ATOM 2273 N N . GLY B 1 96 ? -6.934 -25.906 -8.586 1 97.5 96 GLY B N 1
ATOM 2274 C CA . GLY B 1 96 ? -7.02 -27.359 -8.539 1 97.5 96 GLY B CA 1
ATOM 2275 C C . GLY B 1 96 ? -7.875 -27.953 -9.641 1 97.5 96 GLY B C 1
ATOM 2276 O O . GLY B 1 96 ? -7.98 -29.172 -9.773 1 97.5 96 GLY B O 1
ATOM 2277 N N . VAL B 1 97 ? -8.438 -27.125 -10.438 1 96.69 97 VAL B N 1
ATOM 2278 C CA . VAL B 1 97 ? -9.391 -27.609 -11.422 1 96.69 97 VAL B CA 1
ATOM 2279 C C . VAL B 1 97 ? -8.766 -27.562 -12.82 1 96.69 97 VAL B C 1
ATOM 2281 O O . VAL B 1 97 ? -8.336 -26.5 -13.273 1 96.69 97 VAL B O 1
ATOM 2284 N N . ALA B 1 98 ? -8.758 -28.656 -13.531 1 97.06 98 ALA B N 1
ATOM 2285 C CA . ALA B 1 98 ? -8.375 -28.812 -14.93 1 97.06 98 ALA B CA 1
ATOM 2286 C C . ALA B 1 98 ? -7.062 -28.094 -15.227 1 97.06 98 ALA B C 1
ATOM 2288 O O . ALA B 1 98 ? -6.934 -27.422 -16.25 1 97.06 98 ALA B O 1
ATOM 2289 N N . LEU B 1 99 ? -6.129 -28.172 -14.359 1 97.69 99 LEU B N 1
ATOM 2290 C CA . LEU B 1 99 ? -4.855 -27.453 -14.461 1 97.69 99 LEU B CA 1
ATOM 2291 C C . LEU B 1 99 ? -4.086 -27.906 -15.703 1 97.69 99 LEU B C 1
ATOM 2293 O O . LEU B 1 99 ? -3.607 -27.062 -16.469 1 97.69 99 LEU B O 1
ATOM 2297 N N . GLU B 1 100 ? -3.992 -29.203 -15.906 1 97 100 GLU B N 1
ATOM 2298 C CA . GLU B 1 100 ? -3.229 -29.703 -17.047 1 97 100 GLU B CA 1
ATOM 2299 C C . GLU B 1 100 ? -3.865 -29.281 -18.359 1 97 100 GLU B C 1
ATOM 2301 O O . GLU B 1 100 ? -3.162 -29.016 -19.344 1 97 100 GLU B O 1
ATOM 2306 N N . LYS B 1 101 ? -5.133 -29.203 -18.375 1 96.75 101 LYS B N 1
ATOM 2307 C CA . LYS B 1 101 ? -5.848 -28.812 -19.594 1 96.75 101 LYS B CA 1
ATOM 2308 C C . LYS B 1 101 ? -5.652 -27.328 -19.875 1 96.75 101 LYS B C 1
ATOM 2310 O O . LYS B 1 101 ? -5.359 -26.938 -21.016 1 96.75 101 LYS B O 1
ATOM 2315 N N . ASN B 1 102 ? -5.785 -26.516 -18.938 1 96 102 ASN B N 1
ATOM 2316 C CA . ASN B 1 102 ? -5.824 -25.062 -19.125 1 96 102 ASN B CA 1
ATOM 2317 C C . ASN B 1 102 ? -4.434 -24.453 -19 1 96 102 ASN B C 1
ATOM 2319 O O . ASN B 1 102 ? -4.164 -23.406 -19.578 1 96 102 ASN B O 1
ATOM 2323 N N . PHE B 1 103 ? -3.609 -25.109 -18.234 1 97.06 103 PHE B N 1
ATOM 2324 C CA . PHE B 1 103 ? -2.234 -24.672 -18.016 1 97.06 103 PHE B CA 1
ATOM 2325 C C . PHE B 1 103 ? -1.272 -25.844 -18.125 1 97.06 103 PHE B C 1
ATOM 2327 O O . PHE B 1 103 ? -0.613 -26.203 -17.156 1 97.06 103 PHE B O 1
ATOM 2334 N N . PRO B 1 104 ? -1.11 -26.344 -19.297 1 96.44 104 PRO B N 1
ATOM 2335 C CA . PRO B 1 104 ? -0.279 -27.531 -19.438 1 96.44 104 PRO B CA 1
ATOM 2336 C C . PRO B 1 104 ? 1.157 -27.312 -18.969 1 96.44 104 PRO B C 1
ATOM 2338 O O . PRO B 1 104 ? 1.771 -26.297 -19.297 1 96.44 104 PRO B O 1
ATOM 2341 N N . ARG B 1 105 ? 1.671 -28.25 -18.266 1 93.31 105 ARG B N 1
ATOM 2342 C CA . ARG B 1 105 ? 3.021 -28.172 -17.719 1 93.31 105 ARG B CA 1
ATOM 2343 C C . ARG B 1 105 ? 4.055 -28.031 -18.828 1 93.31 105 ARG B C 1
ATOM 2345 O O . ARG B 1 105 ? 5.082 -27.375 -18.656 1 93.31 105 ARG B O 1
ATOM 2352 N N . SER B 1 106 ? 3.793 -28.594 -19.906 1 90.06 106 SER B N 1
ATOM 2353 C CA . SER B 1 106 ? 4.723 -28.609 -21.031 1 90.06 106 SER B CA 1
ATOM 2354 C C . SER B 1 106 ? 4.922 -27.219 -21.609 1 90.06 106 SER B C 1
ATOM 2356 O O . SER B 1 106 ? 5.984 -26.906 -22.156 1 90.06 106 SER B O 1
ATOM 2358 N N . SER B 1 107 ? 3.959 -26.391 -21.406 1 86.94 107 SER B N 1
ATOM 2359 C CA . SER B 1 107 ? 4.031 -25.062 -21.984 1 86.94 107 SER B CA 1
ATOM 2360 C C . SER B 1 107 ? 4.141 -23.984 -20.906 1 86.94 107 SER B C 1
ATOM 2362 O O . SER B 1 107 ? 4.344 -22.812 -21.219 1 86.94 107 SER B O 1
ATOM 2364 N N . ASN B 1 108 ? 4.078 -24.469 -19.734 1 83.56 108 ASN B N 1
ATOM 2365 C CA . ASN B 1 108 ? 4.133 -23.531 -18.625 1 83.56 108 ASN B CA 1
ATOM 2366 C C . ASN B 1 108 ? 5.566 -23.078 -18.344 1 83.56 108 ASN B C 1
ATOM 2368 O O . ASN B 1 108 ? 6.426 -23.891 -18.031 1 83.56 108 ASN B O 1
ATOM 2372 N N . ASN B 1 109 ? 5.887 -21.859 -18.562 1 91.44 109 ASN B N 1
ATOM 2373 C CA . ASN B 1 109 ? 7.215 -21.297 -18.344 1 91.44 109 ASN B CA 1
ATOM 2374 C C . ASN B 1 109 ? 7.145 -19.984 -17.578 1 91.44 109 ASN B C 1
ATOM 2376 O O . ASN B 1 109 ? 7.781 -19 -17.969 1 91.44 109 ASN B O 1
ATOM 2380 N N . PHE B 1 110 ? 6.426 -20.078 -16.516 1 98.38 110 PHE B N 1
ATOM 2381 C CA . PHE B 1 110 ? 6.328 -18.828 -15.75 1 98.38 110 PHE B CA 1
ATOM 2382 C C . PHE B 1 110 ? 7.617 -18.562 -14.984 1 98.38 110 PHE B C 1
ATOM 2384 O O . PHE B 1 110 ? 8.133 -19.438 -14.297 1 98.38 110 PHE B O 1
ATOM 2391 N N . ASP B 1 111 ? 8.086 -17.359 -15.164 1 98.69 111 ASP B N 1
ATOM 2392 C CA . ASP B 1 111 ? 9.227 -16.906 -14.375 1 98.69 111 ASP B CA 1
ATOM 2393 C C . ASP B 1 111 ? 8.789 -16.531 -12.953 1 98.69 111 ASP B C 1
ATOM 2395 O O . ASP B 1 111 ? 9.523 -16.766 -11.992 1 98.69 111 ASP B O 1
ATOM 2399 N N . TYR B 1 112 ? 7.547 -15.977 -12.844 1 98.81 112 TYR B N 1
ATOM 2400 C CA . TYR B 1 112 ? 7.012 -15.539 -11.562 1 98.81 112 TYR B CA 1
ATOM 2401 C C . TYR B 1 112 ? 5.566 -15.984 -11.391 1 98.81 112 TYR B C 1
ATOM 2403 O O . TYR B 1 112 ? 4.777 -15.945 -12.336 1 98.81 112 TYR B O 1
ATOM 2411 N N . VAL B 1 113 ? 5.258 -16.391 -10.18 1 98.88 113 VAL B N 1
ATOM 2412 C CA . VAL B 1 113 ? 3.885 -16.516 -9.703 1 98.88 113 VAL B CA 1
ATOM 2413 C C . VAL B 1 113 ? 3.621 -15.492 -8.602 1 98.88 113 VAL B C 1
ATOM 2415 O O . VAL B 1 113 ? 4.324 -15.469 -7.59 1 98.88 113 VAL B O 1
ATOM 2418 N N . LEU B 1 114 ? 2.668 -14.633 -8.852 1 98.81 114 LEU B N 1
ATOM 2419 C CA . LEU B 1 114 ? 2.301 -13.609 -7.875 1 98.81 114 LEU B CA 1
ATOM 2420 C C . LEU B 1 114 ? 1.027 -14 -7.133 1 98.81 114 LEU B C 1
ATOM 2422 O O . LEU B 1 114 ? 0.06 -14.453 -7.75 1 98.81 114 LEU B O 1
ATOM 2426 N N . ALA B 1 115 ? 1.069 -13.875 -5.855 1 98 115 ALA B N 1
ATOM 2427 C CA . ALA B 1 115 ? -0.074 -14.211 -5.012 1 98 115 ALA B CA 1
ATOM 2428 C C . ALA B 1 115 ? -0.208 -13.227 -3.852 1 98 115 ALA B C 1
ATOM 2430 O O . ALA B 1 115 ? 0.748 -13.008 -3.104 1 98 115 ALA B O 1
ATOM 2431 N N . ALA B 1 116 ? -1.349 -12.648 -3.746 1 96.06 116 ALA B N 1
ATOM 2432 C CA . ALA B 1 116 ? -1.625 -11.719 -2.66 1 96.06 116 ALA B CA 1
ATOM 2433 C C . ALA B 1 116 ? -2.973 -12.016 -2.01 1 96.06 116 ALA B C 1
ATOM 2435 O O . ALA B 1 116 ? -4.02 -11.898 -2.656 1 96.06 116 ALA B O 1
ATOM 2436 N N . ASP B 1 117 ? -2.939 -12.438 -0.802 1 90.56 117 ASP B N 1
ATOM 2437 C CA . ASP B 1 117 ? -4.121 -12.703 0.014 1 90.56 117 ASP B CA 1
ATOM 2438 C C . ASP B 1 117 ? -4.914 -13.883 -0.537 1 90.56 117 ASP B C 1
ATOM 2440 O O . ASP B 1 117 ? -6.137 -13.805 -0.67 1 90.56 117 ASP B O 1
ATOM 2444 N N . VAL B 1 118 ? -4.188 -14.891 -0.828 1 93.31 118 VAL B N 1
ATOM 2445 C CA . VAL B 1 118 ? -4.863 -16.062 -1.374 1 93.31 118 VAL B CA 1
ATOM 2446 C C . VAL B 1 118 ? -5.039 -17.109 -0.28 1 93.31 118 VAL B C 1
ATOM 2448 O O . VAL B 1 118 ? -5.777 -18.094 -0.46 1 93.31 118 VAL B O 1
ATOM 2451 N N . VAL B 1 119 ? -4.32 -16.938 0.835 1 90.31 119 VAL B N 1
ATOM 2452 C CA . VAL B 1 119 ? -4.473 -17.812 1.988 1 90.31 119 VAL B CA 1
ATOM 2453 C C . VAL B 1 119 ? -5.328 -17.125 3.053 1 90.31 119 VAL B C 1
ATOM 2455 O O . VAL B 1 119 ? -4.855 -16.234 3.758 1 90.31 119 VAL B O 1
ATOM 2458 N N . TYR B 1 120 ? -6.484 -17.406 3.08 1 83.75 120 TYR B N 1
ATOM 2459 C CA . TYR B 1 120 ? -7.453 -16.906 4.043 1 83.75 120 TYR B CA 1
ATOM 2460 C C . TYR B 1 120 ? -8.492 -17.969 4.383 1 83.75 120 TYR B C 1
ATOM 2462 O O . TYR B 1 120 ? -8.352 -19.125 3.99 1 83.75 120 TYR B O 1
ATOM 2470 N N . ALA B 1 121 ? -9.438 -17.625 5.156 1 81 121 ALA B N 1
ATOM 2471 C CA . ALA B 1 121 ? -10.391 -18.625 5.625 1 81 121 ALA B CA 1
ATOM 2472 C C . ALA B 1 121 ? -11.289 -19.109 4.484 1 81 121 ALA B C 1
ATOM 2474 O O . ALA B 1 121 ? -12.32 -18.484 4.199 1 81 121 ALA B O 1
ATOM 2475 N N . HIS B 1 122 ? -10.891 -20.125 3.764 1 84.81 122 HIS B N 1
ATOM 2476 C CA . HIS B 1 122 ? -11.656 -20.812 2.736 1 84.81 122 HIS B CA 1
ATOM 2477 C C . HIS B 1 122 ? -11.25 -22.281 2.637 1 84.81 122 HIS B C 1
ATOM 2479 O O . HIS B 1 122 ? -10.156 -22.656 3.059 1 84.81 122 HIS B O 1
ATOM 2485 N N . PRO B 1 123 ? -12.109 -23.062 2.094 1 89.81 123 PRO B N 1
ATOM 2486 C CA . PRO B 1 123 ? -11.867 -24.5 2.135 1 89.81 123 PRO B CA 1
ATOM 2487 C C . PRO B 1 123 ? -11.031 -25 0.957 1 89.81 123 PRO B C 1
ATOM 2489 O O . PRO B 1 123 ? -10.945 -26.203 0.719 1 89.81 123 PRO B O 1
ATOM 2492 N N . PHE B 1 124 ? -10.328 -24.172 0.187 1 92.62 124 PHE B N 1
ATOM 2493 C CA . PHE B 1 124 ? -9.656 -24.594 -1.042 1 92.62 124 PHE B CA 1
ATOM 2494 C C . PHE B 1 124 ? -8.148 -24.5 -0.891 1 92.62 124 PHE B C 1
ATOM 2496 O O . PHE B 1 124 ? -7.434 -24.25 -1.866 1 92.62 124 PHE B O 1
ATOM 2503 N N . LEU B 1 125 ? -7.617 -24.766 0.301 1 93.31 125 LEU B N 1
ATOM 2504 C CA . LEU B 1 125 ? -6.191 -24.578 0.557 1 93.31 125 LEU B CA 1
ATOM 2505 C C . LEU B 1 125 ? -5.371 -25.688 -0.087 1 93.31 125 LEU B C 1
ATOM 2507 O O . LEU B 1 125 ? -4.281 -25.438 -0.604 1 93.31 125 LEU B O 1
ATOM 2511 N N . GLU B 1 126 ? -5.91 -26.875 -0.07 1 94.81 126 GLU B N 1
ATOM 2512 C CA . GLU B 1 126 ? -5.211 -27.969 -0.732 1 94.81 126 GLU B CA 1
ATOM 2513 C C . GLU B 1 126 ? -5.164 -27.766 -2.244 1 94.81 126 GLU B C 1
ATOM 2515 O O . GLU B 1 126 ? -4.141 -28.031 -2.881 1 94.81 126 GLU B O 1
ATOM 2520 N N . GLU B 1 127 ? -6.254 -27.312 -2.811 1 97.56 127 GLU B N 1
ATOM 2521 C CA . GLU B 1 127 ? -6.328 -27.016 -4.238 1 97.56 127 GLU B CA 1
ATOM 2522 C C . GLU B 1 127 ? -5.395 -25.859 -4.605 1 97.56 127 GLU B C 1
ATOM 2524 O O . GLU B 1 127 ? -4.781 -25.875 -5.676 1 97.56 127 GLU B O 1
ATOM 2529 N N . LEU B 1 128 ? -5.32 -24.922 -3.73 1 97.38 128 LEU B N 1
ATOM 2530 C CA . LEU B 1 128 ? -4.391 -23.812 -3.924 1 97.38 128 LEU B CA 1
ATOM 2531 C C . LEU B 1 128 ? -2.951 -24.312 -3.967 1 97.38 128 LEU B C 1
ATOM 2533 O O . LEU B 1 128 ? -2.184 -23.938 -4.859 1 97.38 128 LEU B O 1
ATOM 2537 N N . LEU B 1 129 ? -2.633 -25.203 -3.039 1 97.38 129 LEU B N 1
ATOM 2538 C CA . LEU B 1 129 ? -1.29 -25.781 -2.99 1 97.38 129 LEU B CA 1
ATOM 2539 C C . LEU B 1 129 ? -0.982 -26.547 -4.27 1 97.38 129 LEU B C 1
ATOM 2541 O O . LEU B 1 129 ? 0.096 -26.391 -4.848 1 97.38 129 LEU B O 1
ATOM 2545 N N . ALA B 1 130 ? -1.918 -27.312 -4.715 1 97.81 130 ALA B N 1
ATOM 2546 C CA . ALA B 1 130 ? -1.756 -28.078 -5.949 1 97.81 130 ALA B CA 1
ATOM 2547 C C . ALA B 1 130 ? -1.539 -27.156 -7.145 1 97.81 130 ALA B C 1
ATOM 2549 O O . ALA B 1 130 ? -0.773 -27.469 -8.055 1 97.81 130 ALA B O 1
ATOM 2550 N N . THR B 1 131 ? -2.205 -26.062 -7.133 1 98.5 131 THR B N 1
ATOM 2551 C CA . THR B 1 131 ? -2.086 -25.078 -8.211 1 98.5 131 THR B CA 1
ATOM 2552 C C . THR B 1 131 ? -0.691 -24.469 -8.234 1 98.5 131 THR B C 1
ATOM 2554 O O . THR B 1 131 ? -0.061 -24.375 -9.289 1 98.5 131 THR B O 1
ATOM 2557 N N . PHE B 1 132 ? -0.183 -24.078 -7.059 1 98.25 132 PHE B N 1
ATOM 2558 C CA . PHE B 1 132 ? 1.189 -23.594 -6.973 1 98.25 132 PHE B CA 1
ATOM 2559 C C . PHE B 1 132 ? 2.162 -24.609 -7.555 1 98.25 132 PHE B C 1
ATOM 2561 O O . PHE B 1 132 ? 3 -24.281 -8.391 1 98.25 132 PHE B O 1
ATOM 2568 N N . ASP B 1 133 ? 1.974 -25.797 -7.102 1 97.69 133 ASP B N 1
ATOM 2569 C CA . ASP B 1 133 ? 2.879 -26.859 -7.523 1 97.69 133 ASP B CA 1
ATOM 2570 C C . ASP B 1 133 ? 2.834 -27.047 -9.039 1 97.69 133 ASP B C 1
ATOM 2572 O O . ASP B 1 133 ? 3.875 -27.203 -9.68 1 97.69 133 ASP B O 1
ATOM 2576 N N . HIS B 1 134 ? 1.68 -27 -9.586 1 98.06 134 HIS B N 1
ATOM 2577 C CA . HIS B 1 134 ? 1.49 -27.25 -11.008 1 98.06 134 HIS B CA 1
ATOM 2578 C C . HIS B 1 134 ? 2.1 -26.125 -11.852 1 98.06 134 HIS B C 1
ATOM 2580 O O . HIS B 1 134 ? 2.705 -26.391 -12.891 1 98.06 134 HIS B O 1
ATOM 2586 N N . LEU B 1 135 ? 1.947 -24.891 -11.375 1 98.25 135 LEU B N 1
ATOM 2587 C CA . LEU B 1 135 ? 2.324 -23.719 -12.18 1 98.25 135 LEU B CA 1
ATOM 2588 C C . LEU B 1 135 ? 3.824 -23.453 -12.078 1 98.25 135 LEU B C 1
ATOM 2590 O O . LEU B 1 135 ? 4.379 -22.703 -12.867 1 98.25 135 LEU B O 1
ATOM 2594 N N . CYS B 1 136 ?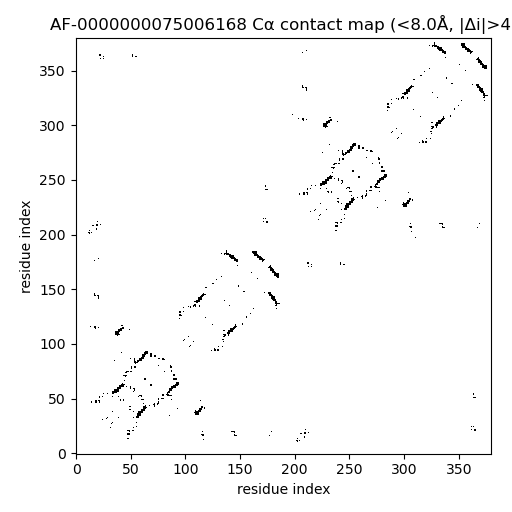 4.484 -24.109 -11.148 1 97.56 136 CYS B N 1
ATOM 2595 C CA . CYS B 1 136 ? 5.875 -23.75 -10.867 1 97.56 136 CYS B CA 1
ATOM 2596 C C . CYS B 1 136 ? 6.82 -24.844 -11.375 1 97.56 136 CYS B C 1
ATOM 2598 O O . CYS B 1 136 ? 6.59 -26.031 -11.148 1 97.56 136 CYS B O 1
ATOM 2600 N N . ARG B 1 137 ? 7.84 -24.328 -12.086 1 96.06 137 ARG B N 1
ATOM 2601 C CA . ARG B 1 137 ? 9.062 -25.109 -12.281 1 96.06 137 ARG B CA 1
ATOM 2602 C C . ARG B 1 137 ? 10.102 -24.766 -11.219 1 96.06 137 ARG B C 1
ATOM 2604 O O . ARG B 1 137 ? 9.859 -23.922 -10.352 1 96.06 137 ARG B O 1
ATOM 2611 N N . GLU B 1 138 ? 11.258 -25.375 -11.312 1 94.94 138 GLU B N 1
ATOM 2612 C CA . GLU B 1 138 ? 12.297 -25.188 -10.297 1 94.94 138 GLU B CA 1
ATOM 2613 C C . GLU B 1 138 ? 12.836 -23.75 -10.344 1 94.94 138 GLU B C 1
ATOM 2615 O O . GLU B 1 138 ? 13.328 -23.25 -9.336 1 94.94 138 GLU B O 1
ATOM 2620 N N . THR B 1 139 ? 12.664 -23.125 -11.5 1 96.25 139 THR B N 1
ATOM 2621 C CA . THR B 1 139 ? 13.234 -21.797 -11.656 1 96.25 139 THR B CA 1
ATOM 2622 C C . THR B 1 139 ? 12.18 -20.719 -11.391 1 96.25 139 THR B C 1
ATOM 2624 O O . THR B 1 139 ? 12.5 -19.531 -11.336 1 96.25 139 THR B O 1
ATOM 2627 N N . THR B 1 140 ? 10.906 -21.172 -11.234 1 98.25 140 THR B N 1
ATOM 2628 C CA . THR B 1 140 ? 9.836 -20.203 -11.016 1 98.25 140 THR B CA 1
ATOM 2629 C C . THR B 1 140 ? 9.945 -19.578 -9.633 1 98.25 140 THR B C 1
ATOM 2631 O O . THR B 1 140 ? 10.211 -20.266 -8.648 1 98.25 140 THR B O 1
ATOM 2634 N N . ILE B 1 141 ? 9.812 -18.281 -9.562 1 98.69 141 ILE B N 1
ATOM 2635 C CA . ILE B 1 141 ? 9.82 -17.547 -8.297 1 98.69 141 ILE B CA 1
ATOM 2636 C C . ILE B 1 141 ? 8.391 -17.172 -7.914 1 98.69 141 ILE B C 1
ATOM 2638 O O . ILE B 1 141 ? 7.684 -16.516 -8.695 1 98.69 141 ILE B O 1
ATOM 2642 N N . ILE B 1 142 ? 7.996 -17.594 -6.758 1 98.81 142 ILE B N 1
ATOM 2643 C CA . ILE B 1 142 ? 6.727 -17.156 -6.191 1 98.81 142 ILE B CA 1
ATOM 2644 C C . ILE B 1 142 ? 6.953 -15.93 -5.305 1 98.81 142 ILE B C 1
ATOM 2646 O O . ILE B 1 142 ? 7.812 -15.953 -4.418 1 98.81 142 ILE B O 1
ATOM 2650 N N . LEU B 1 143 ? 6.305 -14.867 -5.574 1 98.81 143 LEU B N 1
ATOM 2651 C CA . LEU B 1 143 ? 6.215 -13.734 -4.664 1 98.81 143 LEU B CA 1
ATOM 2652 C C . LEU B 1 143 ? 4.836 -13.664 -4.02 1 98.81 143 LEU B C 1
ATOM 2654 O O . LEU B 1 143 ? 3.824 -13.531 -4.715 1 98.81 143 LEU B O 1
ATOM 2658 N N . TRP B 1 144 ? 4.844 -13.766 -2.723 1 97.56 144 TRP B N 1
ATOM 2659 C CA . TRP B 1 144 ? 3.615 -14.023 -1.978 1 97.56 144 TRP B CA 1
ATOM 2660 C C . TRP B 1 144 ? 3.473 -13.047 -0.811 1 97.56 144 TRP B C 1
ATOM 2662 O O . TRP B 1 144 ? 4.324 -13.008 0.081 1 97.56 144 TRP B O 1
ATOM 2672 N N . ALA B 1 145 ? 2.428 -12.203 -0.834 1 96.19 145 ALA B N 1
ATOM 2673 C CA . ALA B 1 145 ? 2.066 -11.367 0.302 1 96.19 145 ALA B CA 1
ATOM 2674 C C . ALA B 1 145 ? 0.885 -11.953 1.068 1 96.19 145 ALA B C 1
ATOM 2676 O O . ALA B 1 145 ? -0.14 -12.297 0.474 1 96.19 145 ALA B O 1
ATOM 2677 N N . MET B 1 146 ? 1.038 -12.102 2.404 1 91.5 146 MET B N 1
ATOM 2678 C CA . MET B 1 146 ? -0.064 -12.648 3.191 1 91.5 146 MET B CA 1
ATOM 2679 C C . MET B 1 146 ? -0.148 -11.977 4.555 1 91.5 146 MET B C 1
ATOM 2681 O O . MET B 1 146 ? 0.82 -11.367 5.012 1 91.5 146 MET B O 1
ATOM 2685 N N . LYS B 1 147 ? -1.321 -12.07 5.078 1 87.5 147 LYS B N 1
ATOM 2686 C CA . LYS B 1 147 ? -1.544 -11.578 6.434 1 87.5 147 LYS B CA 1
ATOM 2687 C C . LYS B 1 147 ? -0.792 -12.422 7.457 1 87.5 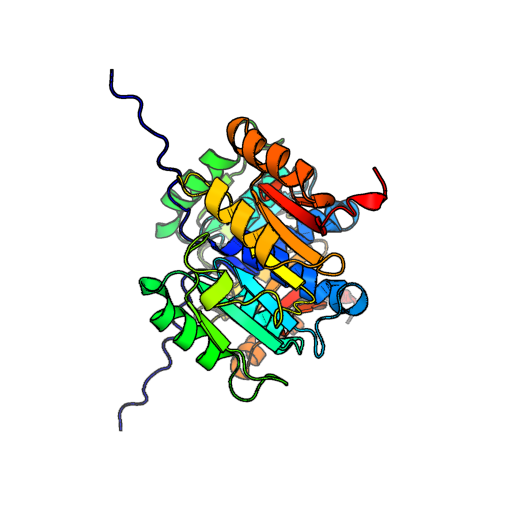147 LYS B C 1
ATOM 2689 O O . LYS B 1 147 ? -0.573 -13.617 7.242 1 87.5 147 LYS B O 1
ATOM 2694 N N . PHE B 1 148 ? -0.408 -11.719 8.555 1 77.5 148 PHE B N 1
ATOM 2695 C CA . PHE B 1 148 ? 0.151 -12.461 9.68 1 77.5 148 PHE B CA 1
ATOM 2696 C C . PHE B 1 148 ? -0.84 -13.5 10.188 1 77.5 148 PHE B C 1
ATOM 2698 O O . PHE B 1 148 ? -2.029 -13.211 10.336 1 77.5 148 PHE B O 1
ATOM 2705 N N . ARG B 1 149 ? -0.482 -14.703 10.086 1 65.06 149 ARG B N 1
ATOM 2706 C CA . ARG B 1 149 ? -1.477 -15.727 10.398 1 65.06 149 ARG B CA 1
ATOM 2707 C C . ARG B 1 149 ? -1.256 -16.281 11.797 1 65.06 149 ARG B C 1
ATOM 2709 O O . ARG B 1 149 ? -0.121 -16.344 12.281 1 65.06 149 ARG B O 1
ATOM 2716 N N . LEU B 1 150 ? -2.508 -16.375 12.414 1 58.78 150 LEU B N 1
ATOM 2717 C CA . LEU B 1 150 ? -2.607 -17.188 13.625 1 58.78 150 LEU B CA 1
ATOM 2718 C C . LEU B 1 150 ? -2.402 -18.656 13.305 1 58.78 150 LEU B C 1
ATOM 2720 O O . LEU B 1 150 ? -2.201 -19.031 12.148 1 58.78 150 LEU B O 1
ATOM 2724 N N . GLU B 1 151 ? -2.865 -19.641 14.109 1 55.44 151 GLU B N 1
ATOM 2725 C CA . GLU B 1 151 ? -2.615 -21.062 14.227 1 55.44 151 GLU B CA 1
ATOM 2726 C C . GLU B 1 151 ? -2.994 -21.797 12.938 1 55.44 151 GLU B C 1
ATOM 2728 O O . GLU B 1 151 ? -2.197 -22.578 12.398 1 55.44 151 GLU B O 1
ATOM 2733 N N . LYS B 1 152 ? -4.172 -21.625 12.359 1 53.59 152 LYS B N 1
ATOM 2734 C CA . LYS B 1 152 ? -4.621 -22.484 11.266 1 53.59 152 LYS B CA 1
ATOM 2735 C C . LYS B 1 152 ? -3.791 -22.266 10.008 1 53.59 152 LYS B C 1
ATOM 2737 O O . LYS B 1 152 ? -3.459 -23.203 9.297 1 53.59 152 LYS B O 1
ATOM 2742 N N . GLU B 1 153 ? -3.502 -20.938 9.648 1 57.5 153 GLU B N 1
ATOM 2743 C CA . GLU B 1 153 ? -2.713 -20.656 8.461 1 57.5 153 GLU B CA 1
ATOM 2744 C C . GLU B 1 153 ? -1.289 -21.188 8.602 1 57.5 153 GLU B C 1
ATOM 2746 O O . GLU B 1 153 ? -0.579 -21.344 7.605 1 57.5 153 GLU B O 1
ATOM 2751 N N . ASN B 1 154 ? -1.246 -21.766 9.664 1 73.81 154 ASN B N 1
ATOM 2752 C CA . ASN B 1 154 ? 0.067 -22.328 9.953 1 73.81 154 ASN B CA 1
ATOM 2753 C C . ASN B 1 154 ? 0.224 -23.719 9.359 1 73.81 154 ASN B C 1
ATOM 2755 O O . ASN B 1 154 ? 1.286 -24.062 8.836 1 73.81 154 ASN B O 1
ATOM 2759 N N . LYS B 1 155 ? -1.033 -24.344 9.18 1 85.06 155 LYS B N 1
ATOM 2760 C CA . LYS B 1 155 ? -0.931 -25.688 8.594 1 85.06 155 LYS B CA 1
ATOM 2761 C C . LYS B 1 155 ? -0.641 -25.594 7.094 1 85.06 155 LYS B C 1
ATOM 2763 O O . LYS B 1 155 ? 0.124 -26.406 6.562 1 85.06 155 LYS B O 1
ATOM 2768 N N . PHE B 1 156 ? -1.239 -24.672 6.422 1 91.75 156 PHE B N 1
ATOM 2769 C CA . PHE B 1 156 ? -0.992 -24.5 4.996 1 91.75 156 PHE B CA 1
ATOM 2770 C C . PHE B 1 156 ? 0.472 -24.172 4.734 1 91.75 156 PHE B C 1
ATOM 2772 O O . PHE B 1 156 ? 1.093 -24.75 3.838 1 91.75 156 PHE B O 1
ATOM 2779 N N . VAL B 1 157 ? 0.951 -23.281 5.523 1 92.38 157 VAL B N 1
ATOM 2780 C CA . VAL B 1 157 ? 2.328 -22.844 5.328 1 92.38 157 VAL B CA 1
ATOM 2781 C C . VAL B 1 157 ? 3.283 -24.016 5.559 1 92.38 157 VAL B C 1
ATOM 2783 O O . VAL B 1 157 ? 4.285 -24.156 4.852 1 92.38 157 VAL B O 1
ATOM 2786 N N . ASP B 1 158 ? 2.891 -24.797 6.484 1 92.12 158 ASP B N 1
ATOM 2787 C CA . ASP B 1 158 ? 3.701 -25.984 6.75 1 92.12 158 ASP B CA 1
ATOM 2788 C C . ASP B 1 158 ? 3.719 -26.922 5.543 1 92.12 158 ASP B C 1
ATOM 2790 O O . ASP B 1 158 ? 4.777 -27.406 5.137 1 92.12 158 ASP B O 1
ATOM 2794 N N . ARG B 1 159 ? 2.551 -27.172 5 1 94.25 159 ARG B N 1
ATOM 2795 C CA . ARG B 1 159 ? 2.463 -28.031 3.82 1 94.25 159 ARG B CA 1
ATOM 2796 C C . ARG B 1 159 ? 3.158 -27.391 2.625 1 94.25 159 ARG B C 1
ATOM 2798 O O . ARG B 1 159 ? 3.799 -28.078 1.828 1 94.25 159 ARG B O 1
ATOM 2805 N N . PHE B 1 160 ? 3 -26.141 2.551 1 96.19 160 PHE B N 1
ATOM 2806 C CA . PHE B 1 160 ? 3.648 -25.375 1.493 1 96.19 160 PHE B CA 1
ATOM 2807 C C . PHE B 1 160 ? 5.164 -25.531 1.554 1 96.19 160 PHE B C 1
ATOM 2809 O O . PHE B 1 160 ? 5.809 -25.75 0.528 1 96.19 160 PHE B O 1
ATOM 2816 N N . LYS B 1 161 ? 5.688 -25.547 2.707 1 96.19 161 LYS B N 1
ATOM 2817 C CA . LYS B 1 161 ? 7.125 -25.641 2.928 1 96.19 161 LYS B CA 1
ATOM 2818 C C . LYS B 1 161 ? 7.652 -27.031 2.6 1 96.19 161 LYS B C 1
ATOM 2820 O O . LYS B 1 161 ? 8.859 -27.234 2.451 1 96.19 161 LYS B O 1
ATOM 2825 N N . GLU B 1 162 ? 6.762 -27.969 2.52 1 96.19 162 GLU B N 1
ATOM 2826 C CA . GLU B 1 162 ? 7.176 -29.297 2.088 1 96.19 162 GLU B CA 1
ATOM 2827 C C . GLU B 1 162 ? 7.547 -29.297 0.607 1 96.19 162 GLU B C 1
ATOM 2829 O O . GLU B 1 162 ? 8.406 -30.078 0.181 1 96.19 162 GLU B O 1
ATOM 2834 N N . LEU B 1 163 ? 6.961 -28.422 -0.154 1 97.12 163 LEU B N 1
ATOM 2835 C CA . LEU B 1 163 ? 7.137 -28.438 -1.603 1 97.12 163 LEU B CA 1
ATOM 2836 C C . LEU B 1 163 ? 8.039 -27.297 -2.053 1 97.12 163 LEU B C 1
ATOM 2838 O O . LEU B 1 163 ? 8.688 -27.391 -3.102 1 97.12 163 LEU B O 1
ATOM 2842 N N . PHE B 1 164 ? 8.078 -26.234 -1.237 1 98.25 164 PHE B N 1
ATOM 2843 C CA . PHE B 1 164 ? 8.766 -25.016 -1.655 1 98.25 164 PHE B CA 1
ATOM 2844 C C . PHE B 1 164 ? 9.742 -24.562 -0.585 1 98.25 164 PHE B C 1
ATOM 2846 O O . PHE B 1 164 ? 9.484 -24.719 0.61 1 98.25 164 PHE B O 1
ATOM 2853 N N . ASP B 1 165 ? 10.898 -24.016 -1.024 1 98 165 ASP B N 1
ATOM 2854 C CA . ASP B 1 165 ? 11.734 -23.219 -0.133 1 98 165 ASP B CA 1
ATOM 2855 C C . ASP B 1 165 ? 11.156 -21.812 0.067 1 98 165 ASP B C 1
ATOM 2857 O O . ASP B 1 165 ? 11.086 -21.031 -0.876 1 98 165 ASP B O 1
ATOM 2861 N N . LEU B 1 166 ? 10.773 -21.578 1.257 1 97 166 LEU B N 1
ATOM 2862 C CA . LEU B 1 166 ? 10.109 -20.328 1.582 1 97 166 LEU B CA 1
ATOM 2863 C C . LEU B 1 166 ? 11.047 -19.391 2.326 1 97 166 LEU B C 1
ATOM 2865 O O . LEU B 1 166 ? 11.617 -19.75 3.354 1 97 166 LEU B O 1
ATOM 2869 N N . GLU B 1 167 ? 11.195 -18.188 1.776 1 97.25 167 GLU B N 1
ATOM 2870 C CA . GLU B 1 167 ? 12.039 -17.156 2.361 1 97.25 167 GLU B CA 1
ATOM 2871 C C . GLU B 1 167 ? 11.227 -15.898 2.67 1 97.25 167 GLU B C 1
ATOM 2873 O O . GLU B 1 167 ? 10.523 -15.383 1.802 1 97.25 167 GLU B O 1
ATOM 2878 N N . GLU B 1 168 ? 11.281 -15.43 3.887 1 95.44 168 GLU B N 1
ATOM 2879 C CA . GLU B 1 168 ? 10.656 -14.156 4.227 1 95.44 168 GLU B CA 1
ATOM 2880 C C . GLU B 1 168 ? 11.477 -12.984 3.688 1 95.44 168 GLU B C 1
ATOM 2882 O O . GLU B 1 168 ? 12.641 -12.812 4.047 1 95.44 168 GLU B O 1
ATOM 2887 N N . LEU B 1 169 ? 10.898 -12.203 2.84 1 96.44 169 LEU B N 1
ATOM 2888 C CA . LEU B 1 169 ? 11.586 -11.055 2.262 1 96.44 169 LEU B CA 1
ATOM 2889 C C . LEU B 1 169 ? 11.453 -9.836 3.164 1 96.44 169 LEU B C 1
ATOM 2891 O O . LEU B 1 169 ? 12.414 -9.078 3.34 1 96.44 169 LEU B O 1
ATOM 2895 N N . SER B 1 170 ? 10.227 -9.625 3.668 1 92.62 170 SER B N 1
ATOM 2896 C CA . SER B 1 170 ? 9.93 -8.477 4.52 1 92.62 170 SER B CA 1
ATOM 2897 C C . SER B 1 170 ? 8.703 -8.727 5.387 1 92.62 170 SER B C 1
ATOM 2899 O O . SER B 1 170 ? 7.883 -9.586 5.07 1 92.62 170 SER B O 1
ATOM 2901 N N . SER B 1 171 ? 8.68 -8.047 6.496 1 92.44 171 SER B N 1
ATOM 2902 C CA . SER B 1 171 ? 7.531 -8.078 7.398 1 92.44 171 SER B CA 1
ATOM 2903 C C . SER B 1 171 ? 7.098 -6.672 7.797 1 92.44 171 SER B C 1
ATOM 2905 O O . SER B 1 171 ? 7.941 -5.805 8.039 1 92.44 171 SER B O 1
ATOM 2907 N N . PHE B 1 172 ? 5.824 -6.473 7.855 1 91.56 172 PHE B N 1
ATOM 2908 C CA . PHE B 1 172 ? 5.219 -5.199 8.234 1 91.56 172 PHE B CA 1
ATOM 2909 C C . PHE B 1 172 ? 4.199 -5.395 9.352 1 91.56 172 PHE B C 1
ATOM 2911 O O . PHE B 1 172 ? 2.994 -5.418 9.094 1 91.56 172 PHE B O 1
ATOM 2918 N N . PRO B 1 173 ? 4.719 -5.504 10.555 1 91.12 173 PRO B N 1
ATOM 2919 C CA . PRO B 1 173 ? 3.838 -5.82 11.688 1 91.12 173 PRO B CA 1
ATOM 2920 C C . PRO B 1 173 ? 2.686 -4.832 11.828 1 91.12 173 PRO B C 1
ATOM 2922 O O . PRO B 1 173 ? 1.559 -5.23 12.141 1 91.12 173 PRO B O 1
ATOM 2925 N N . SER B 1 174 ? 2.91 -3.541 11.594 1 89.44 174 SER B N 1
ATOM 2926 C CA . SER B 1 174 ? 1.859 -2.545 11.766 1 89.44 174 SER B CA 1
ATOM 2927 C C . SER B 1 174 ? 0.767 -2.703 10.719 1 89.44 174 SER B C 1
ATOM 2929 O O . SER B 1 174 ? -0.367 -2.266 10.922 1 89.44 174 SER B O 1
ATOM 2931 N N . LEU B 1 175 ? 1.128 -3.334 9.617 1 88.88 175 LEU B N 1
ATOM 2932 C CA . LEU B 1 175 ? 0.164 -3.596 8.555 1 88.88 175 LEU B CA 1
ATOM 2933 C C . LEU B 1 175 ? -0.323 -5.039 8.609 1 88.88 175 LEU B C 1
ATOM 2935 O O . LEU B 1 175 ? -1.223 -5.422 7.855 1 88.88 175 LEU B O 1
ATOM 2939 N N . ASP B 1 176 ? 0.233 -5.867 9.414 1 90 176 ASP B N 1
ATOM 2940 C CA . ASP B 1 176 ? -0.086 -7.285 9.539 1 90 176 ASP B CA 1
ATOM 2941 C C . ASP B 1 176 ? 0.128 -8.016 8.219 1 90 176 ASP B C 1
ATOM 2943 O O . ASP B 1 176 ? -0.739 -8.766 7.77 1 90 176 ASP B O 1
ATOM 2947 N N . ILE B 1 177 ? 1.229 -7.699 7.57 1 93.19 177 ILE B N 1
ATOM 2948 C CA . ILE B 1 177 ? 1.523 -8.297 6.27 1 93.19 177 ILE B CA 1
ATOM 2949 C C . ILE B 1 177 ? 2.953 -8.828 6.262 1 93.19 177 ILE B C 1
ATOM 2951 O O . ILE B 1 177 ? 3.865 -8.188 6.789 1 93.19 177 ILE B O 1
ATOM 2955 N N . LYS B 1 178 ? 3.125 -9.977 5.676 1 93.75 178 LYS B N 1
ATOM 2956 C CA . LYS B 1 178 ? 4.438 -10.539 5.383 1 93.75 178 LYS B CA 1
ATOM 2957 C C . LYS B 1 178 ? 4.598 -10.805 3.887 1 93.75 178 LYS B C 1
ATOM 2959 O O . LYS B 1 178 ? 3.643 -11.195 3.213 1 93.75 178 LYS B O 1
ATOM 2964 N N . LEU B 1 179 ? 5.785 -10.562 3.406 1 96.38 179 LEU B N 1
ATOM 2965 C CA . LEU B 1 179 ? 6.148 -10.867 2.027 1 96.38 179 LEU B CA 1
ATOM 2966 C C . LEU B 1 179 ? 7.113 -12.047 1.971 1 96.38 179 LEU B C 1
ATOM 2968 O O . LEU B 1 179 ? 8.102 -12.078 2.701 1 96.38 179 LEU B O 1
ATOM 2972 N N . TYR B 1 180 ? 6.816 -12.992 1.059 1 97 180 TYR B N 1
ATOM 2973 C CA . TYR B 1 180 ? 7.648 -14.188 0.93 1 97 180 TYR B CA 1
ATOM 2974 C C . TYR B 1 180 ? 8.102 -14.383 -0.513 1 97 180 TYR B C 1
ATOM 2976 O O . TYR B 1 180 ? 7.414 -13.961 -1.447 1 97 180 TYR B O 1
ATOM 2984 N N . LYS B 1 181 ? 9.18 -14.953 -0.634 1 98.44 181 LYS B N 1
ATOM 2985 C CA . LYS B 1 181 ? 9.672 -15.562 -1.863 1 98.44 181 LYS B CA 1
ATOM 2986 C C . LYS B 1 181 ? 9.711 -17.078 -1.743 1 98.44 181 LYS B C 1
ATOM 2988 O O . LYS B 1 181 ? 10.117 -17.625 -0.71 1 98.44 181 LYS B O 1
ATOM 2993 N N . ALA B 1 182 ? 9.312 -17.75 -2.771 1 98.44 182 ALA B N 1
ATOM 2994 C CA . ALA B 1 182 ? 9.383 -19.219 -2.715 1 98.44 182 ALA B CA 1
ATOM 2995 C C . ALA B 1 182 ? 9.789 -19.797 -4.066 1 98.44 182 ALA B C 1
ATOM 2997 O O . ALA B 1 182 ? 9.492 -19.219 -5.113 1 98.44 182 ALA B O 1
ATOM 2998 N N . MET B 1 183 ? 10.461 -20.891 -4 1 98.25 183 MET B N 1
ATOM 2999 C CA . MET B 1 183 ? 10.812 -21.688 -5.168 1 98.25 183 MET B CA 1
ATOM 3000 C C . MET B 1 183 ? 10.617 -23.172 -4.887 1 98.25 183 MET B C 1
ATOM 3002 O O . MET B 1 183 ? 10.773 -23.625 -3.748 1 98.25 183 MET B O 1
ATOM 3006 N N . LYS B 1 184 ? 10.305 -23.875 -5.918 1 97.19 184 LYS B N 1
ATOM 3007 C CA . LYS B 1 184 ? 10.102 -25.328 -5.77 1 97.19 184 LYS B CA 1
ATOM 3008 C C . LYS B 1 184 ? 11.383 -26 -5.289 1 97.19 184 LYS B C 1
ATOM 3010 O O . LYS B 1 184 ? 12.477 -25.703 -5.766 1 97.19 184 LYS B O 1
ATOM 3015 N N . LYS B 1 185 ? 11.203 -26.844 -4.285 1 95.5 185 LYS B N 1
ATOM 3016 C CA . LYS B 1 185 ? 12.344 -27.609 -3.783 1 95.5 185 LYS B CA 1
ATOM 3017 C C . LYS B 1 185 ? 12.844 -28.594 -4.836 1 95.5 185 LYS B C 1
ATOM 3019 O O . LYS B 1 185 ? 12.055 -29.188 -5.578 1 95.5 185 LYS B O 1
ATOM 3024 N N . ASN B 1 186 ? 14.281 -28.594 -4.98 1 84.88 186 ASN B N 1
ATOM 3025 C CA . ASN B 1 186 ? 14.875 -29.625 -5.828 1 84.88 186 ASN B CA 1
ATOM 3026 C C . ASN B 1 186 ? 14.812 -31 -5.172 1 84.88 186 ASN B C 1
ATOM 3028 O O . ASN B 1 186 ? 15.188 -31.156 -4.008 1 84.88 186 ASN B O 1
ATOM 3032 N N . ARG B 1 187 ? 13.977 -31.953 -5.523 1 65.12 187 ARG B N 1
ATOM 3033 C CA . ARG B 1 187 ? 13.938 -33.312 -4.965 1 65.12 187 ARG B CA 1
ATOM 3034 C C . ARG B 1 187 ? 15.32 -33.938 -5.004 1 65.12 187 ARG B C 1
ATOM 3036 O O . ARG B 1 187 ? 15.594 -34.875 -4.25 1 65.12 187 ARG B O 1
ATOM 3043 N N . ARG B 1 188 ? 16.203 -33.688 -5.91 1 57.28 188 ARG B N 1
ATOM 3044 C CA . ARG B 1 188 ? 17.453 -34.438 -5.867 1 57.28 188 ARG B CA 1
ATOM 3045 C C . ARG B 1 188 ? 18.297 -34.031 -4.668 1 57.28 188 ARG B C 1
ATOM 3047 O O . ARG B 1 188 ? 19.219 -34.719 -4.27 1 57.28 188 ARG B O 1
ATOM 3054 N N . SER B 1 189 ? 18.172 -32.812 -4.266 1 45.38 189 SER B N 1
ATOM 3055 C CA . SER B 1 189 ? 19.141 -32.469 -3.236 1 45.38 189 SER B CA 1
ATOM 3056 C C . SER B 1 189 ? 18.688 -32.938 -1.857 1 45.38 189 SER B C 1
ATOM 3058 O O . SER B 1 189 ? 19.359 -32.688 -0.857 1 45.38 189 SER B O 1
ATOM 3060 N N . ALA B 1 190 ? 17.594 -33.5 -1.651 1 40.62 190 ALA B N 1
ATOM 3061 C CA . ALA B 1 190 ? 17.484 -34.188 -0.357 1 40.62 190 ALA B CA 1
ATOM 3062 C C . ALA B 1 190 ? 18.188 -35.531 -0.376 1 40.62 190 ALA B C 1
ATOM 3064 O O . ALA B 1 190 ? 18.203 -36.219 -1.397 1 40.62 190 ALA B O 1
#

pLDDT: mean 88.84, std 18.09, range [21.2, 98.88]

Foldseek 3Di:
DDPPPPPPPCPVVLCPQVVVVLVVCVVCCVVVPAAAFAEEEEQCQQPSNVLSSQLSHHAYEYEDAPVRQVNNVVNSCVRPPVRGNHRYHYDYDDQQPCCCPRPNLVPQDGQEYEYGAPDDPDDCLVSNLVRVLSNADQNHKYKYKHFQDDDPSVVSVVVSVVFWDKDWPDDDVVVRMTIIIIGGDDVVVD/DPPPPPPPPCPVVLCPQVVVVLVVCVVCCVVVPAAAFAEEEEQCQQPSNVLSSQLSHHAYEYEDAPVRQVNNVVNSCVRPPVRGNHRYHYDYDDQQPCCCPRPNLVPQDGQEYEYGAPDDPDDCLVSNLVRVLSNADQNHKYKYKHFQDDDPSVVSVVVSVVFWPKDWPDDDVVVRMTIIIIGGDDVVVD

InterPro domains:
  IPR019410 Lysine methyltransferase [PF10294] (18-161)
  IPR019410 Lysine methyltransferase [PTHR14614] (18-173)
  IPR029063 S-adenosyl-L-methionine-dependent methyltransferase superfamily [G3DSA:3.40.50.150] (16-187)
  IPR029063 S-adenosyl-L-methionine-dependent methyltransferase superfamily [SSF53335] (16-162)

Secondary structure (DSSP, 8-state):
-----------S-TTHHHHHHHHHHHHTTTTT--TT-EEEEES-TT-HHHHHHHHTT-EEEEEE-GGGHHHHHHHHHHHHTTTSSS--EEEE--TTSSHHHHS-TTT---SEEEEES--SSSS-HHHHHHHHHHH--TTPEEEEEEE---TTHHHHHHHHHHHEEEEEEEEEGGGTEEEEEEEE--STT-/-----------S-TTHHHHHHHHHHHHTTTTT--TT-EEEEES-TT-HHHHHHHHTT-EEEEEE-GGGHHHHHHHHHHHHTTTSSS--EEEE--TTSSHHHHS-TTT---SEEEEES--SSSS-HHHHHHHHHHH--TTPEEEEEEEPP-TTHHHHHHHHHHHEEEEEEEEEGGGTEEEEEEEE--STT-

Sequence (380 aa):
MDPEGQEETRDECDDKQALVLCHFLETNAKQYNMVDKNVIEIGAGTGLLSIVASLLGAYVTATDLPELLGNLQYNISRNTKMKCKHMPQVKELSWGVALEKNFPRSSNNFDYVLAADVVYAHPFLEELLATFDHLCRETTIILWAMKFRLEKENKFVDRFKELFDLEELSSFPSLDIKLYKAMKKNRRSAMDPEGQEETRDECDDKQALVLCHFLETNAKQYNMVDKNVIEIGAGTGLLSIVASLLGAYVTATDLPELLGNLQYNISRNTKMKCKHMPQVKELSWGVALEKNFPRSSNNFDYVLAADVVYAHPFLEELLATFDHLCRETTIILWAMKFRLEKENKFVDRFKELFDLEELSSFPSLDIKLYKAMKKNRRSA

Nearest PDB structures (foldseek):
  4mtl-assembly1_A-2  TM=9.781E-01  e=2.004E-25  Homo sapiens
  4mtl-assembly1_B-2  TM=9.754E-01  e=3.590E-25  Homo sapiens
  4lec-assembly2_B  TM=9.477E-01  e=3.199E-18  Homo sapiens
  4m6x-assembly1_B  TM=6.634E-01  e=1.730E-06  Streptomyces hygroscopicus
  4kib-assembly1_A  TM=6.462E-01  e=9.949E-06  Streptomyces hygroscopicus

Organism: Octodon degus (NCBI:txid10160)